Protein AF-A0A350EVE4-F1 (afdb_monomer_lite)

pLDDT: mean 87.09, std 14.8, range [27.0, 98.56]

Radius of gyration: 26.45 Å; chains: 1; bounding box: 69×62×70 Å

Foldseek 3Di:
DFKKKKKAKADDDADDPPAQGAPEAFFKWKWDCDPPVRDTATDTDDRMDIDDGHDVPGDDDIDMFTPVVPDDDDDPRHKHKIWIWMAIPVGDIDTDIDIDDDDPPPPDDQDPDDPDQQFPLQAFKKKWKFKFQWKAQCPDPPCRADIDGDPDIDMWMWIWGQARNQWIWTAQKKKWWWQQFDWDQDPVHNVDIDGPGHTDIAIALDPVLQCVRRPPHDTPIDMDGIPPADDSDIWTWDDDGPQAAKIKTKGKQAFQHPPFPQDDCPDCQRPQAPPVNPDGHDAPRRFHMKMKIKMFGWDQADPVRRRDSCYSRQKTKAKIKIWIPRPDPDIMIIIGMIMIGRPTNHNDYSNVDPPPPPPPPDD

Structure (mmCIF, N/CA/C/O backbone):
data_AF-A0A350EVE4-F1
#
_entry.id   AF-A0A350EVE4-F1
#
loop_
_atom_site.group_PDB
_atom_site.id
_atom_site.type_symbol
_atom_site.label_atom_id
_atom_site.label_alt_id
_atom_site.label_comp_id
_atom_site.label_asym_id
_atom_site.label_entity_id
_atom_site.label_seq_id
_atom_site.pdbx_PDB_ins_code
_atom_site.Cartn_x
_atom_site.Cartn_y
_atom_site.Cartn_z
_atom_site.occupancy
_atom_site.B_iso_or_equiv
_atom_site.auth_seq_id
_atom_site.auth_comp_id
_atom_site.auth_asym_id
_atom_site.auth_atom_id
_atom_site.pdbx_PDB_model_num
ATOM 1 N N . GLY A 1 1 ? 9.230 -27.986 -37.497 1.00 76.31 1 GLY A N 1
ATOM 2 C CA . GLY A 1 1 ? 9.489 -28.970 -36.428 1.00 76.31 1 GLY A CA 1
ATOM 3 C C . GLY A 1 1 ? 9.623 -28.240 -35.112 1.00 76.31 1 GLY A C 1
ATOM 4 O O . GLY A 1 1 ? 9.800 -27.026 -35.152 1.00 76.31 1 GLY A O 1
ATOM 5 N N . ALA A 1 2 ? 9.502 -28.947 -33.987 1.00 88.19 2 ALA A N 1
ATOM 6 C CA . ALA A 1 2 ? 9.778 -28.354 -32.681 1.00 88.19 2 ALA A CA 1
ATOM 7 C C . ALA A 1 2 ? 11.250 -27.912 -32.591 1.00 88.19 2 ALA A C 1
ATOM 9 O O . ALA A 1 2 ? 12.099 -28.515 -33.250 1.00 88.19 2 ALA A O 1
ATOM 10 N N . ARG A 1 3 ? 11.527 -26.852 -31.829 1.00 89.44 3 ARG A N 1
ATOM 11 C CA . ARG A 1 3 ? 12.850 -26.224 -31.708 1.00 89.44 3 ARG A CA 1
ATOM 12 C C . ARG A 1 3 ? 13.318 -26.226 -30.269 1.00 89.44 3 ARG A C 1
ATOM 14 O O . ARG A 1 3 ? 12.585 -25.764 -29.399 1.00 89.44 3 ARG A O 1
ATOM 21 N N . SER A 1 4 ? 14.534 -26.692 -30.021 1.00 92.81 4 SER A N 1
ATOM 22 C CA . SER A 1 4 ? 15.167 -26.478 -28.718 1.00 92.81 4 SER A CA 1
ATOM 23 C C . SER A 1 4 ? 15.660 -25.039 -28.630 1.00 92.81 4 SER A C 1
ATOM 25 O O . SER A 1 4 ? 16.394 -24.592 -29.508 1.00 92.81 4 SER A O 1
ATOM 27 N N . LEU A 1 5 ? 15.255 -24.321 -27.583 1.00 93.50 5 LEU A N 1
ATOM 28 C CA . LEU A 1 5 ? 15.687 -22.950 -27.323 1.00 93.50 5 LEU A CA 1
ATOM 29 C C . LEU A 1 5 ? 16.612 -22.913 -26.111 1.00 93.50 5 LEU A C 1
ATOM 31 O O . LEU A 1 5 ? 16.418 -23.655 -25.144 1.00 93.50 5 LEU A O 1
ATOM 35 N N . SER A 1 6 ? 17.577 -22.004 -26.134 1.00 94.94 6 SER A N 1
ATOM 36 C CA . SER A 1 6 ? 18.383 -21.671 -24.966 1.00 94.94 6 SER A CA 1
ATOM 37 C C . SER A 1 6 ? 18.528 -20.166 -24.803 1.00 94.94 6 SER A C 1
ATOM 39 O O . SER A 1 6 ? 18.425 -19.401 -25.762 1.00 94.94 6 SER A O 1
ATOM 41 N N . LEU A 1 7 ? 18.734 -19.748 -23.561 1.00 96.25 7 LEU A N 1
ATOM 42 C CA . LEU A 1 7 ? 18.883 -18.365 -23.150 1.00 96.25 7 LEU A CA 1
ATOM 43 C C . LEU A 1 7 ? 20.105 -18.235 -22.246 1.00 96.25 7 LEU A C 1
ATOM 45 O O . LEU A 1 7 ? 20.284 -19.017 -21.313 1.00 96.25 7 LEU A O 1
ATOM 49 N N . ARG A 1 8 ? 20.946 -17.236 -22.497 1.00 96.25 8 ARG A N 1
ATOM 50 C CA . ARG A 1 8 ? 22.091 -16.914 -21.637 1.00 96.25 8 ARG A CA 1
ATOM 51 C C . ARG A 1 8 ? 22.342 -15.420 -21.583 1.00 96.25 8 ARG A C 1
ATOM 53 O O . ARG A 1 8 ? 22.012 -14.691 -22.514 1.00 96.25 8 ARG A O 1
ATOM 60 N N . LEU A 1 9 ? 22.964 -14.975 -20.500 1.00 96.69 9 LEU A N 1
ATOM 61 C CA . LEU A 1 9 ? 23.388 -13.593 -20.343 1.00 96.69 9 LEU A CA 1
ATOM 62 C C . LEU A 1 9 ? 24.865 -13.452 -20.726 1.00 96.69 9 LEU A C 1
ATOM 64 O O . LEU A 1 9 ? 25.722 -14.162 -20.204 1.00 96.69 9 LEU A O 1
ATOM 68 N N . LEU A 1 10 ? 25.153 -12.530 -21.639 1.00 96.06 10 LEU A N 1
ATOM 69 C CA . LEU A 1 10 ? 26.497 -12.212 -22.108 1.00 96.06 10 LEU A CA 1
ATOM 70 C C . LEU A 1 10 ? 26.931 -10.819 -21.629 1.00 96.06 10 LEU A C 1
ATOM 72 O O . LEU A 1 10 ? 26.083 -9.928 -21.514 1.00 96.06 10 LEU A O 1
ATOM 76 N N . PRO A 1 11 ? 28.239 -10.591 -21.408 1.00 93.56 11 PRO A N 1
ATOM 77 C CA . PRO A 1 11 ? 28.774 -9.253 -21.174 1.00 93.56 11 PRO A CA 1
ATOM 78 C C . PRO A 1 11 ? 28.428 -8.288 -22.310 1.00 93.56 11 PRO A C 1
ATOM 80 O O . PRO A 1 11 ? 28.492 -8.654 -23.487 1.00 93.56 11 PRO A O 1
ATOM 83 N N . SER A 1 12 ? 28.092 -7.045 -21.964 1.00 90.38 12 SER A N 1
ATOM 84 C CA . SER A 1 12 ? 28.056 -5.960 -22.944 1.00 90.38 12 SER A CA 1
ATOM 85 C C . SER A 1 12 ? 29.479 -5.541 -23.330 1.00 90.38 12 SER A C 1
ATOM 87 O O . SER A 1 12 ? 30.450 -5.824 -22.625 1.00 90.38 12 SER A O 1
ATOM 89 N N . ALA A 1 13 ? 29.609 -4.824 -24.446 1.00 89.56 13 ALA A N 1
ATOM 90 C CA . ALA A 1 13 ? 30.833 -4.086 -24.739 1.00 89.56 13 ALA A CA 1
ATOM 91 C C . ALA A 1 13 ? 30.995 -2.895 -23.774 1.00 89.56 13 ALA A C 1
ATOM 93 O O . ALA A 1 13 ? 30.047 -2.505 -23.084 1.00 89.56 13 ALA A O 1
ATOM 94 N N . ASN A 1 14 ? 32.186 -2.291 -23.763 1.00 88.94 14 ASN A N 1
ATOM 95 C CA . ASN A 1 14 ? 32.394 -1.038 -23.044 1.00 88.94 14 ASN A CA 1
ATOM 96 C C . ASN A 1 14 ? 31.528 0.074 -23.663 1.00 88.94 14 ASN A C 1
ATOM 98 O O . ASN A 1 14 ? 31.542 0.236 -24.889 1.00 88.94 14 ASN A O 1
ATOM 102 N N . PRO A 1 15 ? 30.793 0.843 -22.843 1.00 87.31 15 PRO A N 1
ATOM 103 C CA . PRO A 1 15 ? 29.947 1.920 -23.328 1.00 87.31 15 PRO A CA 1
ATOM 104 C C . PRO A 1 15 ? 30.789 3.019 -24.008 1.00 87.31 15 PRO A C 1
ATOM 106 O O . PRO A 1 15 ? 31.880 3.339 -23.525 1.00 87.31 15 PRO A O 1
ATOM 109 N N . PRO A 1 16 ? 30.314 3.609 -25.124 1.00 89.81 16 PRO A N 1
ATOM 110 C CA . PRO A 1 16 ? 30.952 4.765 -25.753 1.00 89.81 16 PRO A CA 1
ATOM 111 C C . PRO A 1 16 ? 31.067 5.971 -24.810 1.00 89.81 16 PRO A C 1
ATOM 113 O O . PRO A 1 16 ? 30.338 6.084 -23.824 1.00 89.81 16 PRO A O 1
ATOM 116 N N . ALA A 1 17 ? 31.938 6.924 -25.148 1.00 88.81 17 ALA A N 1
ATOM 117 C CA . ALA A 1 17 ? 32.050 8.174 -24.398 1.00 88.81 17 ALA A CA 1
ATOM 118 C C . ALA A 1 17 ? 30.693 8.902 -24.308 1.00 88.81 17 ALA A C 1
ATOM 120 O O . ALA A 1 17 ? 29.988 9.042 -25.306 1.00 88.81 17 ALA A O 1
ATOM 121 N N . GLY A 1 18 ? 30.339 9.361 -23.104 1.00 84.69 18 GLY A N 1
ATOM 122 C CA . GLY A 1 18 ? 29.065 10.033 -22.822 1.00 84.69 18 GLY A CA 1
ATOM 123 C C . GLY A 1 18 ? 27.912 9.103 -22.426 1.00 84.69 18 GLY A C 1
ATOM 124 O O . GLY A 1 18 ? 26.843 9.603 -22.090 1.00 84.69 18 GLY A O 1
ATOM 125 N N . GLN A 1 19 ? 28.114 7.781 -22.429 1.00 85.94 19 GLN A N 1
ATOM 126 C CA . GLN A 1 19 ? 27.145 6.809 -21.913 1.00 85.94 19 GLN A CA 1
ATOM 127 C C . GLN A 1 19 ? 27.444 6.427 -20.449 1.00 85.94 19 GLN A C 1
ATOM 129 O O . GLN A 1 19 ? 28.593 6.557 -20.009 1.00 85.94 19 GLN A O 1
ATOM 134 N N . PRO A 1 20 ? 26.440 5.933 -19.694 1.00 83.81 20 PRO A N 1
ATOM 135 C CA . PRO A 1 20 ? 26.626 5.390 -18.348 1.00 83.81 20 PRO A CA 1
ATOM 136 C C . PRO A 1 20 ? 27.782 4.378 -18.278 1.00 83.81 20 PRO A C 1
ATOM 138 O O . PRO A 1 20 ? 27.792 3.429 -19.071 1.00 83.81 20 PRO A O 1
ATOM 141 N N . PRO A 1 21 ? 28.748 4.527 -17.348 1.00 86.56 21 PRO A N 1
ATOM 142 C CA . PRO A 1 21 ? 29.818 3.551 -17.163 1.00 86.56 21 PRO A CA 1
ATOM 143 C C . PRO A 1 21 ? 29.287 2.138 -16.889 1.00 86.56 21 PRO A C 1
ATOM 145 O O . PRO A 1 21 ? 28.289 1.961 -16.186 1.00 86.56 21 PRO A O 1
ATOM 148 N N . LEU A 1 22 ? 29.985 1.125 -17.414 1.00 87.81 22 LEU A N 1
ATOM 149 C CA . LEU A 1 22 ? 29.655 -0.281 -17.184 1.00 87.81 22 LEU A CA 1
ATOM 150 C C . LEU A 1 22 ? 30.007 -0.673 -15.748 1.00 87.81 22 LEU A C 1
ATOM 152 O O . LEU A 1 22 ? 31.173 -0.683 -15.360 1.00 87.81 22 LEU A O 1
ATOM 156 N N . ALA A 1 23 ? 28.988 -1.038 -14.982 1.00 86.38 23 ALA A N 1
ATOM 157 C CA . ALA A 1 23 ? 29.110 -1.443 -13.589 1.00 86.38 23 ALA A CA 1
ATOM 158 C C . ALA A 1 23 ? 29.345 -2.950 -13.391 1.00 86.38 23 ALA A C 1
ATOM 160 O O . ALA A 1 23 ? 29.546 -3.415 -12.271 1.00 86.38 23 ALA A O 1
ATOM 161 N N . GLY A 1 24 ? 29.301 -3.712 -14.483 1.00 87.56 24 GLY A N 1
ATOM 162 C CA . GLY A 1 24 ? 29.370 -5.166 -14.492 1.00 87.56 24 GLY A CA 1
ATOM 163 C C . GLY A 1 24 ? 28.142 -5.794 -15.143 1.00 87.56 24 GLY A C 1
ATOM 164 O O . GLY A 1 24 ? 27.236 -5.106 -15.622 1.00 87.56 24 GLY A O 1
ATOM 165 N N . LEU A 1 25 ? 28.133 -7.126 -15.160 1.00 89.44 25 LEU A N 1
ATOM 166 C CA . LEU A 1 25 ? 27.029 -7.910 -15.696 1.00 89.44 25 LEU A CA 1
ATOM 167 C C . LEU A 1 25 ? 25.833 -7.870 -14.741 1.00 89.44 25 LEU A C 1
ATOM 169 O O . LEU A 1 25 ? 26.008 -7.974 -13.530 1.00 89.44 25 LEU A O 1
ATOM 173 N N . ILE A 1 26 ? 24.622 -7.741 -15.282 1.00 90.38 26 ILE A N 1
ATOM 174 C CA . ILE A 1 26 ? 23.397 -7.710 -14.472 1.00 90.38 26 ILE A CA 1
ATOM 175 C C . ILE A 1 26 ? 23.213 -9.070 -13.789 1.00 90.38 26 ILE A C 1
ATOM 177 O O . ILE A 1 26 ? 23.119 -10.081 -14.487 1.00 90.38 26 ILE A O 1
ATOM 181 N N . PRO A 1 27 ? 23.113 -9.138 -12.453 1.00 89.88 27 PRO A N 1
ATOM 182 C CA . PRO A 1 27 ? 22.827 -10.397 -11.790 1.00 89.88 27 PRO A CA 1
ATOM 183 C C . PRO A 1 27 ? 21.343 -10.724 -11.998 1.00 89.88 27 PRO A C 1
ATOM 185 O O . PRO A 1 27 ? 20.467 -10.107 -11.394 1.00 89.88 27 PRO A O 1
ATOM 188 N N . LEU A 1 28 ? 21.049 -11.659 -12.903 1.00 92.44 28 LEU A N 1
ATOM 189 C CA . LEU A 1 28 ? 19.681 -12.073 -13.219 1.00 92.44 28 LEU A CA 1
ATOM 190 C C . LEU A 1 28 ? 19.284 -13.357 -12.485 1.00 92.44 28 LEU A C 1
ATOM 192 O O . LEU A 1 28 ? 20.103 -14.237 -12.222 1.00 92.44 28 LEU A O 1
ATOM 196 N N . GLU A 1 29 ? 17.995 -13.467 -12.202 1.00 92.94 29 GLU A N 1
ATOM 197 C CA . GLU A 1 29 ? 17.290 -14.684 -11.808 1.00 92.94 29 GLU A CA 1
ATOM 198 C C . GLU A 1 29 ? 16.136 -14.958 -12.766 1.00 92.94 29 GLU A C 1
ATOM 200 O O . GLU A 1 29 ? 15.687 -14.068 -13.493 1.00 92.94 29 GLU A O 1
ATOM 205 N N . TYR A 1 30 ? 15.655 -16.197 -12.767 1.00 93.50 30 TYR A N 1
ATOM 206 C CA . TYR A 1 30 ? 14.494 -16.612 -13.541 1.00 93.50 30 TYR A CA 1
ATOM 207 C C . TYR A 1 30 ? 13.480 -17.338 -12.659 1.00 93.50 30 TYR A C 1
ATOM 209 O O . TYR A 1 30 ? 13.842 -18.006 -11.689 1.00 93.50 30 TYR A O 1
ATOM 217 N N . TRP A 1 31 ? 12.204 -17.209 -13.014 1.00 92.44 31 TRP A N 1
ATOM 218 C CA . TRP A 1 31 ? 11.131 -17.953 -12.362 1.00 92.44 31 TRP A CA 1
ATOM 219 C C . TRP A 1 31 ? 11.116 -19.393 -12.869 1.00 92.44 31 TRP A C 1
ATOM 221 O O . TRP A 1 31 ? 10.854 -19.635 -14.053 1.00 92.44 31 TRP A O 1
ATOM 231 N N . ARG A 1 32 ? 11.343 -20.351 -11.972 1.00 90.25 32 ARG A N 1
ATOM 232 C CA . ARG A 1 32 ? 11.164 -21.776 -12.240 1.00 90.25 32 ARG A CA 1
ATOM 233 C C . ARG A 1 32 ? 9.791 -22.209 -11.736 1.00 90.25 32 ARG A C 1
ATOM 235 O O . ARG A 1 32 ? 9.526 -22.139 -10.543 1.00 90.25 32 ARG A O 1
ATOM 242 N N . ALA A 1 33 ? 8.952 -22.697 -12.646 1.00 88.19 33 ALA A N 1
ATOM 243 C CA . ALA A 1 33 ? 7.668 -23.313 -12.324 1.00 88.19 33 ALA A CA 1
ATOM 244 C C . ALA A 1 33 ? 7.720 -24.817 -12.620 1.00 88.19 33 ALA A C 1
ATOM 246 O O . ALA A 1 33 ? 7.493 -25.240 -13.754 1.00 88.19 33 ALA A O 1
ATOM 247 N N . ASP A 1 34 ? 8.037 -25.621 -11.609 1.00 85.31 34 ASP A N 1
ATOM 248 C CA . ASP A 1 34 ? 7.979 -27.078 -11.691 1.00 85.31 34 ASP A CA 1
ATOM 249 C C . ASP A 1 34 ? 6.649 -27.568 -11.117 1.00 85.31 34 ASP A C 1
ATOM 251 O O . ASP A 1 34 ? 6.477 -27.759 -9.913 1.00 85.31 34 ASP A O 1
ATOM 255 N N . HIS A 1 35 ? 5.688 -27.778 -12.012 1.00 85.56 35 HIS A N 1
ATOM 256 C CA . HIS A 1 35 ? 4.364 -28.273 -11.650 1.00 85.56 35 HIS A CA 1
ATOM 257 C C . HIS A 1 35 ? 4.370 -29.743 -11.207 1.00 85.56 35 HIS A C 1
ATOM 259 O O . HIS A 1 35 ? 3.460 -30.147 -10.488 1.00 85.56 35 HIS A O 1
ATOM 265 N N . ALA A 1 36 ? 5.363 -30.539 -11.619 1.00 88.38 36 ALA A N 1
ATOM 266 C CA . ALA A 1 36 ? 5.445 -31.952 -11.255 1.00 88.38 36 ALA A CA 1
ATOM 267 C C . ALA A 1 36 ? 5.951 -32.122 -9.818 1.00 88.38 36 ALA A C 1
ATOM 269 O O . ALA A 1 36 ? 5.424 -32.945 -9.072 1.00 88.38 36 ALA A O 1
ATOM 270 N N . ALA A 1 37 ? 6.936 -31.313 -9.422 1.00 88.75 37 ALA A N 1
ATOM 271 C CA . ALA A 1 37 ? 7.471 -31.288 -8.063 1.00 88.75 37 ALA A CA 1
ATOM 272 C C . ALA A 1 37 ? 6.773 -30.271 -7.140 1.00 88.75 37 ALA A C 1
ATOM 274 O O . ALA A 1 37 ? 7.124 -30.189 -5.964 1.00 88.75 37 ALA A O 1
ATOM 275 N N . ALA A 1 38 ? 5.820 -29.489 -7.662 1.00 85.50 38 ALA A N 1
ATOM 276 C CA . ALA A 1 38 ? 5.210 -28.340 -6.988 1.00 85.50 38 ALA A CA 1
ATOM 277 C C . ALA A 1 38 ? 6.254 -27.350 -6.421 1.00 85.50 38 ALA A C 1
ATOM 279 O O . ALA A 1 38 ? 6.080 -26.808 -5.330 1.00 85.50 38 ALA A O 1
ATOM 280 N N . GLN A 1 39 ? 7.346 -27.128 -7.162 1.00 84.94 39 GLN A N 1
ATOM 281 C CA . GLN A 1 39 ? 8.420 -26.199 -6.797 1.00 84.94 39 GLN A CA 1
ATOM 282 C C . GLN A 1 39 ? 8.323 -24.922 -7.633 1.00 84.94 39 GLN A C 1
ATOM 284 O O . GLN A 1 39 ? 8.311 -24.971 -8.866 1.00 84.94 39 GLN A O 1
ATOM 289 N N . PHE A 1 40 ? 8.261 -23.776 -6.958 1.00 86.69 40 PHE A N 1
ATOM 290 C CA . PHE A 1 40 ? 7.964 -22.480 -7.561 1.00 86.69 40 PHE A CA 1
ATOM 291 C C . PHE A 1 40 ? 8.876 -21.415 -6.965 1.00 86.69 40 PHE A C 1
ATOM 293 O O . PHE A 1 40 ? 8.536 -20.795 -5.961 1.00 86.69 40 PHE A O 1
ATOM 300 N N . ASP A 1 41 ? 10.031 -21.211 -7.594 1.00 88.31 41 ASP A N 1
ATOM 301 C CA . ASP A 1 41 ? 11.110 -20.430 -6.993 1.00 88.31 41 ASP A CA 1
ATOM 302 C C . ASP A 1 41 ? 11.777 -19.508 -8.013 1.00 88.31 41 ASP A C 1
ATOM 304 O O . ASP A 1 41 ? 11.859 -19.810 -9.210 1.00 88.31 41 ASP A O 1
ATOM 308 N N . TRP A 1 42 ? 12.328 -18.402 -7.518 1.00 89.69 42 TRP A N 1
ATOM 309 C CA . TRP A 1 42 ? 13.309 -17.611 -8.249 1.00 89.69 42 TRP A CA 1
ATOM 310 C C . TRP A 1 42 ? 14.698 -18.211 -8.052 1.00 89.69 42 TRP A C 1
ATOM 312 O O . TRP A 1 42 ? 15.152 -18.401 -6.925 1.00 89.69 42 TRP A O 1
ATOM 322 N N . LEU A 1 43 ? 15.372 -18.532 -9.157 1.00 90.44 43 LEU A N 1
ATOM 323 C CA . LEU A 1 43 ? 16.713 -19.110 -9.138 1.00 90.44 43 LEU A CA 1
ATOM 324 C C . LEU A 1 43 ? 17.703 -18.232 -9.900 1.00 90.44 43 LEU A C 1
ATOM 326 O O . LEU A 1 43 ? 17.323 -17.642 -10.915 1.00 90.44 43 LEU A O 1
ATOM 330 N N . PRO A 1 44 ? 18.987 -18.203 -9.492 1.00 92.69 44 PRO A N 1
ATOM 331 C CA . PRO A 1 44 ? 20.034 -17.557 -10.270 1.00 92.69 44 PRO A CA 1
ATOM 332 C C . PRO A 1 44 ? 20.004 -18.017 -11.725 1.00 92.69 44 PRO A C 1
ATOM 334 O O . PRO A 1 44 ? 19.905 -19.216 -11.996 1.00 92.69 44 PRO A O 1
ATOM 337 N N . LEU A 1 45 ? 20.088 -17.068 -12.661 1.00 94.50 45 LEU A N 1
ATOM 338 C CA . LEU A 1 45 ? 20.142 -17.398 -14.076 1.00 94.50 45 LEU A CA 1
ATOM 339 C C . LEU A 1 45 ? 21.429 -18.201 -14.339 1.00 94.50 45 LEU A C 1
ATOM 341 O O . LEU A 1 45 ? 22.523 -17.685 -14.092 1.00 94.50 45 LEU A O 1
ATOM 345 N N . PRO A 1 46 ? 21.335 -19.457 -14.812 1.00 94.75 46 PRO A N 1
ATOM 346 C CA . PRO A 1 46 ? 22.517 -20.257 -15.096 1.00 94.75 46 PRO A CA 1
ATOM 347 C C . PRO A 1 46 ? 23.265 -19.706 -16.317 1.00 94.75 46 PRO A C 1
ATOM 349 O O . PRO A 1 46 ? 22.730 -18.927 -17.105 1.00 94.75 46 PRO A O 1
ATOM 352 N N . ALA A 1 47 ? 24.497 -20.177 -16.532 1.00 93.69 47 ALA A N 1
ATOM 353 C CA . ALA A 1 47 ? 25.294 -19.810 -17.708 1.00 93.69 47 ALA A CA 1
ATOM 354 C C . ALA A 1 47 ? 24.600 -20.140 -19.048 1.00 93.69 47 ALA A C 1
ATOM 356 O O . ALA A 1 47 ? 24.903 -19.530 -20.071 1.00 93.69 47 ALA A O 1
ATOM 357 N N . SER A 1 48 ? 23.685 -21.112 -19.042 1.00 94.50 48 SER A N 1
ATOM 358 C CA . SER A 1 48 ? 22.764 -21.407 -20.136 1.00 94.50 48 SER A CA 1
ATOM 359 C C . SER A 1 48 ? 21.486 -22.012 -19.561 1.00 94.50 48 SER A C 1
ATOM 361 O O . SER A 1 48 ? 21.537 -23.025 -18.861 1.00 94.50 48 SER A O 1
ATOM 363 N N . LEU A 1 49 ? 20.347 -21.389 -19.840 1.00 95.50 49 LEU A N 1
ATOM 364 C CA . LEU A 1 49 ? 19.015 -21.881 -19.515 1.00 95.50 49 LEU A CA 1
ATOM 365 C C . LEU A 1 49 ? 18.427 -22.527 -20.770 1.00 95.50 49 LEU A C 1
ATOM 367 O O . LEU A 1 49 ? 18.265 -21.853 -21.780 1.00 95.50 49 LEU A O 1
ATOM 371 N N . SER A 1 50 ? 18.132 -23.825 -20.725 1.00 94.06 50 SER A N 1
ATOM 372 C CA . SER A 1 50 ? 17.566 -24.565 -21.863 1.00 94.06 50 SER A CA 1
ATOM 373 C C . SER A 1 50 ? 16.093 -24.879 -21.633 1.00 94.06 50 SER A C 1
ATOM 375 O O . SER A 1 50 ? 15.692 -25.169 -20.507 1.00 94.06 50 SER A O 1
ATOM 377 N N . PHE A 1 51 ? 15.304 -24.850 -22.704 1.00 90.69 51 PHE A N 1
ATOM 378 C CA . PHE A 1 51 ? 13.870 -25.127 -22.673 1.00 90.69 51 PHE A CA 1
ATOM 379 C C . PHE A 1 51 ? 13.541 -26.436 -23.402 1.00 90.69 51 PHE A C 1
ATOM 381 O O . PHE A 1 51 ? 14.272 -26.828 -24.318 1.00 90.69 51 PHE A O 1
ATOM 388 N N . PRO A 1 52 ? 12.433 -27.109 -23.041 1.00 89.25 52 PRO A N 1
ATOM 389 C CA . PRO A 1 52 ? 11.902 -28.209 -23.837 1.00 89.25 52 PRO A CA 1
ATOM 390 C C . PRO A 1 52 ? 11.636 -27.784 -25.294 1.00 89.25 52 PRO A C 1
ATOM 392 O O . PRO A 1 52 ? 11.369 -26.604 -25.540 1.00 89.25 52 PRO A O 1
ATOM 395 N N . PRO A 1 53 ? 11.660 -28.721 -26.263 1.00 92.44 53 PRO A N 1
ATOM 396 C CA . PRO A 1 53 ? 11.398 -28.400 -27.660 1.00 92.44 53 PRO A CA 1
ATOM 397 C C . PRO A 1 53 ? 10.047 -27.702 -27.858 1.00 92.44 53 PRO A C 1
ATOM 399 O O . PRO A 1 53 ? 8.990 -28.260 -27.561 1.00 92.44 53 PRO A O 1
ATOM 402 N N . LEU A 1 54 ? 10.084 -26.491 -28.405 1.00 92.00 54 LEU A N 1
ATOM 403 C CA . LEU A 1 54 ? 8.918 -25.646 -28.617 1.00 92.00 54 LEU A CA 1
ATOM 404 C C . LEU A 1 54 ? 8.326 -25.899 -30.007 1.00 92.00 54 LEU A C 1
ATOM 406 O O . LEU A 1 54 ? 9.019 -25.770 -31.018 1.00 92.00 54 LEU A O 1
ATOM 410 N N . ALA A 1 55 ? 7.051 -26.281 -30.074 1.00 93.69 55 ALA A N 1
ATOM 411 C CA . ALA A 1 55 ? 6.353 -26.497 -31.341 1.00 93.69 55 ALA A CA 1
ATOM 412 C C . ALA A 1 55 ? 6.159 -25.183 -32.123 1.00 93.69 55 ALA A C 1
ATOM 414 O O . ALA A 1 55 ? 6.170 -24.090 -31.561 1.00 93.69 55 ALA A O 1
ATOM 415 N N . ALA A 1 56 ? 5.946 -25.285 -33.437 1.00 89.75 56 ALA A N 1
ATOM 416 C CA . ALA A 1 56 ? 5.653 -24.110 -34.256 1.00 89.75 56 ALA A CA 1
ATOM 417 C C . ALA A 1 56 ? 4.350 -23.436 -33.789 1.00 89.75 56 ALA A C 1
ATOM 419 O O . ALA A 1 56 ? 3.330 -24.107 -33.648 1.00 89.75 56 ALA A O 1
ATOM 420 N N . GLY A 1 57 ? 4.398 -22.121 -33.559 1.00 89.44 57 GLY A N 1
ATOM 421 C CA . GLY A 1 57 ? 3.268 -21.339 -33.045 1.00 89.44 57 GLY A CA 1
ATOM 422 C C . GLY A 1 57 ? 3.032 -21.458 -31.535 1.00 89.44 57 GLY A C 1
ATOM 423 O O . GLY A 1 57 ? 2.117 -20.817 -31.032 1.00 89.44 57 GLY A O 1
ATOM 424 N N . ALA A 1 58 ? 3.831 -22.250 -30.813 1.00 90.31 58 ALA A N 1
ATOM 425 C CA . ALA A 1 58 ? 3.792 -22.277 -29.356 1.00 90.31 58 ALA A CA 1
ATOM 426 C C . ALA A 1 58 ? 4.616 -21.124 -28.764 1.00 90.31 58 ALA A C 1
ATOM 428 O O . ALA A 1 58 ? 5.589 -20.663 -29.363 1.00 90.31 58 ALA A O 1
ATOM 429 N N . GLU A 1 59 ? 4.241 -20.694 -27.563 1.00 90.00 59 GLU A N 1
ATOM 430 C CA . GLU A 1 59 ? 4.904 -19.616 -26.833 1.00 90.00 59 GLU A CA 1
ATOM 431 C C . GLU A 1 59 ? 5.588 -20.164 -25.579 1.00 90.00 59 GLU A C 1
ATOM 433 O O . GLU A 1 59 ? 5.021 -20.979 -24.850 1.00 90.00 59 GLU A O 1
ATOM 438 N N . GLN A 1 60 ? 6.806 -19.690 -25.310 1.00 88.12 60 GLN A N 1
ATOM 439 C CA . GLN A 1 60 ? 7.523 -19.946 -24.064 1.00 88.12 60 GLN A CA 1
ATOM 440 C C . GLN A 1 60 ? 7.652 -18.633 -23.295 1.00 88.12 60 GLN A C 1
ATOM 442 O O . GLN A 1 60 ? 8.397 -17.738 -23.693 1.00 88.12 60 GLN A O 1
ATOM 447 N N . LEU A 1 61 ? 6.955 -18.528 -22.163 1.00 89.56 61 LEU A N 1
ATOM 448 C CA . LEU A 1 61 ? 7.120 -17.401 -21.252 1.00 89.56 61 LEU A CA 1
ATOM 449 C C . LEU A 1 61 ? 8.386 -17.601 -20.411 1.00 89.56 61 LEU A C 1
ATOM 451 O O . LEU A 1 61 ? 8.549 -18.634 -19.760 1.00 89.56 61 LEU A O 1
ATOM 455 N N . VAL A 1 62 ? 9.257 -16.594 -20.391 1.00 90.56 62 VAL A N 1
ATOM 456 C CA . VAL A 1 62 ? 10.421 -16.528 -19.500 1.00 90.56 62 VAL A CA 1
ATOM 457 C C . VAL A 1 62 ? 10.270 -15.290 -18.632 1.00 90.56 62 VAL A C 1
ATOM 459 O O . VAL A 1 62 ? 10.214 -14.172 -19.141 1.00 90.56 62 VAL A O 1
ATOM 462 N N . ARG A 1 63 ? 10.185 -15.477 -17.314 1.00 91.88 63 ARG A N 1
ATOM 463 C CA . ARG A 1 63 ? 10.166 -14.363 -16.359 1.00 91.88 63 ARG A CA 1
ATOM 464 C C . ARG A 1 63 ? 11.565 -14.202 -15.793 1.00 91.88 63 ARG A C 1
ATOM 466 O O . ARG A 1 63 ? 12.102 -15.152 -15.228 1.00 91.88 63 ARG A O 1
ATOM 473 N N . LEU A 1 64 ? 12.119 -13.008 -15.950 1.00 92.75 64 LEU A N 1
ATOM 474 C CA . LEU A 1 64 ? 13.436 -12.634 -15.452 1.00 92.75 64 LEU A CA 1
ATOM 475 C C . LEU A 1 64 ? 13.294 -11.557 -14.379 1.00 92.75 64 LEU A C 1
ATOM 477 O O . LEU A 1 64 ? 12.370 -10.743 -14.423 1.00 92.75 64 LEU A O 1
ATOM 481 N N . GLY A 1 65 ? 14.224 -11.555 -13.436 1.00 89.88 65 GLY A N 1
ATOM 482 C CA . GLY A 1 65 ? 14.319 -10.568 -12.374 1.00 89.88 65 GLY A CA 1
ATOM 483 C C . GLY A 1 65 ? 15.764 -10.206 -12.074 1.00 89.88 65 GLY A C 1
ATOM 484 O O . GLY A 1 65 ? 16.676 -10.959 -12.406 1.00 89.88 65 GLY A O 1
ATOM 485 N N . VAL A 1 66 ? 15.979 -9.041 -11.466 1.00 87.94 66 VAL A N 1
ATOM 486 C CA . VAL A 1 66 ? 17.307 -8.638 -10.989 1.00 87.94 66 VAL A CA 1
ATOM 487 C C . VAL A 1 66 ? 17.497 -9.166 -9.572 1.00 87.94 66 VAL A C 1
ATOM 489 O O . VAL A 1 66 ? 16.704 -8.853 -8.685 1.00 87.94 66 VAL A O 1
ATOM 492 N N . ARG A 1 67 ? 18.592 -9.889 -9.340 1.00 84.88 67 ARG A N 1
ATOM 493 C CA . ARG A 1 67 ? 19.019 -10.351 -8.016 1.00 84.88 67 ARG A CA 1
ATOM 494 C C . ARG A 1 67 ? 19.655 -9.199 -7.260 1.00 84.88 67 ARG A C 1
ATOM 496 O O . ARG A 1 67 ? 20.870 -9.032 -7.238 1.00 84.88 67 ARG A O 1
ATOM 503 N N . ARG A 1 68 ? 18.814 -8.377 -6.643 1.00 75.19 68 ARG A N 1
ATOM 504 C CA . ARG A 1 68 ? 19.241 -7.178 -5.906 1.00 75.19 68 ARG A CA 1
ATOM 505 C C . ARG A 1 68 ? 20.267 -7.451 -4.793 1.00 75.19 68 ARG A C 1
ATOM 507 O O . ARG A 1 68 ? 21.161 -6.622 -4.655 1.00 75.19 68 ARG A O 1
ATOM 514 N N . PRO A 1 69 ? 20.224 -8.570 -4.037 1.00 74.38 69 PRO A N 1
ATOM 515 C CA . PRO A 1 69 ? 21.267 -8.873 -3.050 1.00 74.38 69 PRO A CA 1
ATOM 516 C C . PRO A 1 69 ? 22.675 -9.002 -3.646 1.00 74.38 69 PRO A C 1
ATOM 518 O O . PRO A 1 69 ? 23.656 -8.765 -2.949 1.00 74.38 69 PRO A O 1
ATOM 521 N N . ASP A 1 70 ? 22.769 -9.326 -4.938 1.00 75.56 70 ASP A N 1
ATOM 522 C CA . ASP A 1 70 ? 24.033 -9.464 -5.664 1.00 75.56 70 ASP A CA 1
ATOM 523 C C . ASP A 1 70 ? 24.433 -8.159 -6.377 1.00 75.56 70 ASP A C 1
ATOM 525 O O . ASP A 1 70 ? 25.464 -8.103 -7.049 1.00 75.56 70 ASP A O 1
ATOM 529 N N . THR A 1 71 ? 23.621 -7.102 -6.252 1.00 71.12 71 THR A N 1
ATOM 530 C CA . THR A 1 71 ? 23.980 -5.761 -6.719 1.00 71.12 71 THR A CA 1
ATOM 531 C C . THR A 1 71 ? 24.703 -5.002 -5.610 1.00 71.12 71 THR A C 1
ATOM 533 O O . THR A 1 71 ? 24.226 -4.907 -4.481 1.00 71.12 71 THR A O 1
ATOM 536 N N . SER A 1 72 ? 25.875 -4.464 -5.926 1.00 67.31 72 SER A N 1
ATOM 537 C CA . SER A 1 72 ? 26.641 -3.576 -5.058 1.00 67.31 72 SER A CA 1
ATOM 538 C C . SER A 1 72 ? 26.192 -2.124 -5.235 1.00 67.31 72 SER A C 1
ATOM 540 O O . SER A 1 72 ? 25.562 -1.758 -6.231 1.00 67.31 72 SER A O 1
ATOM 542 N N . SER A 1 73 ? 26.538 -1.263 -4.274 1.00 65.75 73 SER A N 1
ATOM 543 C CA . SER A 1 73 ? 26.421 0.180 -4.473 1.00 65.75 73 SER A CA 1
ATOM 544 C C . SER A 1 73 ? 27.302 0.596 -5.651 1.00 65.75 73 SER A C 1
ATOM 546 O O . SER A 1 73 ? 28.520 0.410 -5.643 1.00 65.75 73 SER A O 1
ATOM 548 N N . LEU A 1 74 ? 26.671 1.136 -6.692 1.00 67.31 74 LEU A N 1
ATOM 549 C CA . LEU A 1 74 ? 27.377 1.595 -7.878 1.00 67.31 74 LEU A CA 1
ATOM 550 C C . LEU A 1 74 ? 27.825 3.053 -7.731 1.00 67.31 74 LEU A C 1
ATOM 552 O O . LEU A 1 74 ? 27.144 3.840 -7.067 1.00 67.31 74 LEU A O 1
ATOM 556 N N . PRO A 1 75 ? 28.932 3.450 -8.386 1.00 67.50 75 PRO A N 1
ATOM 557 C CA . PRO A 1 75 ? 29.223 4.858 -8.619 1.00 67.50 75 PRO A CA 1
ATOM 558 C C . PRO A 1 75 ? 28.032 5.553 -9.289 1.00 67.50 75 PRO A C 1
ATOM 560 O O . PRO A 1 75 ? 27.352 4.962 -10.132 1.00 67.50 75 PRO A O 1
ATOM 563 N N . ALA A 1 76 ? 27.786 6.816 -8.935 1.00 67.25 76 ALA A N 1
ATOM 564 C CA . ALA A 1 76 ? 26.692 7.591 -9.511 1.00 67.25 76 ALA A CA 1
ATOM 565 C C . ALA A 1 76 ? 26.777 7.611 -11.049 1.00 67.25 76 ALA A C 1
ATOM 567 O O . ALA A 1 76 ? 27.820 7.932 -11.618 1.00 67.25 76 ALA A O 1
ATOM 568 N N . GLY A 1 77 ? 25.673 7.258 -11.709 1.00 73.12 77 GLY A N 1
ATOM 569 C CA . GLY A 1 77 ? 25.576 7.212 -13.168 1.00 73.12 77 GLY A CA 1
ATOM 570 C C . GLY A 1 77 ? 26.121 5.940 -13.825 1.00 73.12 77 GLY A C 1
ATOM 571 O O . GLY A 1 77 ? 26.037 5.845 -15.044 1.00 73.12 77 GLY A O 1
ATOM 572 N N . ALA A 1 78 ? 26.656 4.970 -13.073 1.00 82.44 78 ALA A N 1
ATOM 573 C CA . ALA A 1 78 ? 27.022 3.660 -13.612 1.00 82.44 78 ALA A CA 1
ATOM 574 C C . ALA A 1 78 ? 25.807 2.715 -13.678 1.00 82.44 78 ALA A C 1
ATOM 576 O O . ALA A 1 78 ? 24.917 2.770 -12.829 1.00 82.44 78 ALA A O 1
ATOM 577 N N . GLN A 1 79 ? 25.794 1.822 -14.669 1.00 87.06 79 GLN A N 1
ATOM 578 C CA . GLN A 1 79 ? 24.708 0.865 -14.906 1.00 87.06 79 GLN A CA 1
ATOM 579 C C . GLN A 1 79 ? 25.239 -0.555 -15.054 1.00 87.06 79 GLN A C 1
ATOM 581 O O . GLN A 1 79 ? 26.260 -0.779 -15.711 1.00 87.06 79 GLN A O 1
ATOM 586 N N . TYR A 1 80 ? 24.510 -1.530 -14.510 1.00 89.56 80 TYR A N 1
ATOM 587 C CA . TYR A 1 80 ? 24.692 -2.917 -14.922 1.00 89.56 80 TYR A CA 1
ATOM 588 C C . TYR A 1 80 ? 24.183 -3.064 -16.351 1.00 89.56 80 TYR A C 1
ATOM 590 O O . TYR A 1 80 ? 23.092 -2.587 -16.666 1.00 89.56 80 TYR A O 1
ATOM 598 N N . GLN A 1 81 ? 24.956 -3.712 -17.217 1.00 91.44 81 GLN A N 1
ATOM 599 C CA . GLN A 1 81 ? 24.605 -3.868 -18.629 1.00 91.44 81 GLN A CA 1
ATOM 600 C C . GLN A 1 81 ? 24.942 -5.286 -19.097 1.00 91.44 81 GLN A C 1
ATOM 602 O O . GLN A 1 81 ? 25.849 -5.941 -18.579 1.00 91.44 81 GLN A O 1
ATOM 607 N N . GLY A 1 82 ? 24.192 -5.779 -20.077 1.00 93.62 82 GLY A N 1
ATOM 608 C CA . GLY A 1 82 ? 24.410 -7.096 -20.660 1.00 93.62 82 GLY A CA 1
ATOM 609 C C . GLY A 1 82 ? 23.611 -7.309 -21.938 1.00 93.62 82 GLY A C 1
ATOM 610 O O . GLY A 1 82 ? 22.782 -6.487 -22.329 1.00 93.62 82 GLY A O 1
ATOM 611 N N . LEU A 1 83 ? 23.869 -8.437 -22.591 1.00 95.50 83 LEU A N 1
ATOM 612 C CA . LEU A 1 83 ? 23.117 -8.905 -23.748 1.00 95.50 83 LEU A CA 1
ATOM 613 C C . LEU A 1 83 ? 22.462 -10.234 -23.393 1.00 95.50 83 LEU A C 1
ATOM 615 O O . LEU A 1 83 ? 23.149 -11.224 -23.139 1.00 95.50 83 LEU A O 1
ATOM 619 N N . LEU A 1 84 ? 21.135 -10.261 -23.389 1.00 96.69 84 LEU A N 1
ATOM 620 C CA . LEU A 1 84 ? 20.386 -11.501 -23.305 1.00 96.69 84 LEU A CA 1
ATOM 621 C C . LEU A 1 84 ? 20.405 -12.154 -24.684 1.00 96.69 84 LEU A C 1
ATOM 623 O O . LEU A 1 84 ? 19.859 -11.610 -25.643 1.00 96.69 84 LEU A O 1
ATOM 627 N N . GLU A 1 85 ? 21.066 -13.296 -24.794 1.00 96.88 85 GLU A N 1
ATOM 628 C CA . GLU A 1 85 ? 21.130 -14.062 -26.026 1.00 96.88 85 GLU A CA 1
ATOM 629 C C . GLU A 1 85 ? 20.133 -15.215 -25.978 1.00 96.88 85 GLU A C 1
ATOM 631 O O . GLU A 1 85 ? 20.155 -16.006 -25.035 1.00 96.88 85 GLU A O 1
ATOM 636 N N . VAL A 1 86 ? 19.298 -15.319 -27.011 1.00 95.50 86 VAL A N 1
ATOM 637 C CA . VAL A 1 86 ? 18.403 -16.454 -27.253 1.00 95.50 86 VAL A CA 1
ATOM 638 C C . VAL A 1 86 ? 18.858 -17.159 -28.522 1.00 95.50 86 VAL A C 1
ATOM 640 O O . VAL A 1 86 ? 19.022 -16.509 -29.557 1.00 95.50 86 VAL A O 1
ATOM 643 N N . THR A 1 87 ? 19.052 -18.473 -28.457 1.00 95.31 87 THR A N 1
ATOM 644 C CA . THR A 1 87 ? 19.434 -19.292 -29.615 1.00 95.31 87 THR A CA 1
ATOM 645 C C . THR A 1 87 ? 18.512 -20.482 -29.808 1.00 95.31 87 THR A C 1
ATOM 647 O O . THR A 1 87 ? 17.912 -20.954 -28.843 1.00 95.31 87 THR A O 1
ATOM 650 N N . ASP A 1 88 ? 18.429 -20.977 -31.043 1.00 93.25 88 ASP A N 1
ATOM 651 C CA . ASP A 1 88 ? 17.790 -22.253 -31.368 1.00 93.25 88 ASP A CA 1
ATOM 652 C C . ASP A 1 88 ? 18.797 -23.320 -31.838 1.00 93.25 88 ASP A C 1
ATOM 654 O O . ASP A 1 88 ? 20.0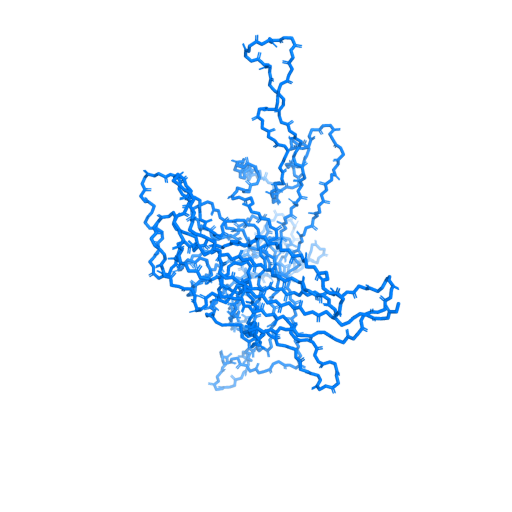00 -23.076 -31.964 1.00 93.25 88 ASP A O 1
ATOM 658 N N . ASP A 1 89 ? 18.288 -24.521 -32.111 1.00 91.31 89 ASP A N 1
ATOM 659 C CA . ASP A 1 89 ? 19.055 -25.671 -32.596 1.00 91.31 89 ASP A CA 1
ATOM 660 C C . ASP A 1 89 ? 19.465 -25.613 -34.081 1.00 91.31 89 ASP A C 1
ATOM 662 O O . ASP A 1 89 ? 20.138 -26.525 -34.562 1.00 91.31 89 ASP A O 1
ATOM 666 N N . LEU A 1 90 ? 19.109 -24.549 -34.806 1.00 90.31 90 LEU A N 1
ATOM 667 C CA . LEU A 1 90 ? 19.484 -24.318 -36.205 1.00 90.31 90 LEU A CA 1
ATOM 668 C C . LEU A 1 90 ? 20.396 -23.104 -36.410 1.00 90.31 90 LEU A C 1
ATOM 670 O O . LEU A 1 90 ? 20.710 -22.758 -37.550 1.00 90.31 90 LEU A O 1
ATOM 674 N N . GLY A 1 91 ? 20.851 -22.477 -35.326 1.00 87.88 91 GLY A N 1
ATOM 675 C CA . GLY A 1 91 ? 21.768 -21.342 -35.378 1.00 87.88 91 GLY A CA 1
ATOM 676 C C . GLY A 1 91 ? 21.080 -19.982 -35.479 1.00 87.88 91 GLY A C 1
ATOM 677 O O . GLY A 1 91 ? 21.763 -18.980 -35.705 1.00 87.88 91 GLY A O 1
ATOM 678 N N . THR A 1 92 ? 19.762 -19.907 -35.279 1.00 91.88 92 THR A N 1
ATOM 679 C CA . THR A 1 92 ? 19.093 -18.624 -35.066 1.00 91.88 92 THR A CA 1
ATOM 680 C C . THR A 1 92 ? 19.592 -18.009 -33.766 1.00 91.88 92 THR A C 1
ATOM 682 O O . THR A 1 92 ? 19.772 -18.701 -32.763 1.00 91.88 92 THR A O 1
ATOM 685 N N . ARG A 1 93 ? 19.819 -16.694 -33.786 1.00 95.00 93 ARG A N 1
ATOM 686 C CA . ARG A 1 93 ? 20.355 -15.940 -32.656 1.00 95.00 93 ARG A CA 1
ATOM 687 C C . ARG A 1 93 ? 19.666 -14.591 -32.545 1.00 95.00 93 ARG A C 1
ATOM 689 O O . ARG A 1 93 ? 19.731 -13.783 -33.471 1.00 95.00 93 ARG A O 1
ATOM 696 N N . TRP A 1 94 ? 19.098 -14.322 -31.379 1.00 94.44 94 TRP A N 1
ATOM 697 C CA . TRP A 1 94 ? 18.588 -13.012 -30.996 1.00 94.44 94 TRP A CA 1
ATOM 698 C C . TRP A 1 94 ? 19.395 -12.468 -29.831 1.00 94.44 94 TRP A C 1
ATOM 700 O O . TRP A 1 94 ? 19.734 -13.205 -28.908 1.00 94.44 94 TRP A O 1
ATOM 710 N N . GLN A 1 95 ? 19.698 -11.173 -29.872 1.00 95.44 95 GLN A N 1
ATOM 711 C CA . GLN A 1 95 ? 20.359 -10.474 -28.779 1.00 95.44 95 GLN A CA 1
ATOM 712 C C . GLN A 1 95 ? 19.507 -9.290 -28.354 1.00 95.44 95 GLN A C 1
ATOM 714 O O . GLN A 1 95 ? 19.185 -8.428 -29.171 1.00 95.44 95 GLN A O 1
ATOM 719 N N . VAL A 1 96 ? 19.154 -9.256 -27.076 1.00 94.12 96 VAL A N 1
ATOM 720 C CA . VAL A 1 96 ? 18.350 -8.195 -26.478 1.00 94.12 96 VAL A CA 1
ATOM 721 C C . VAL A 1 96 ? 19.224 -7.457 -25.464 1.00 94.12 96 VAL A C 1
ATOM 723 O O . VAL A 1 96 ? 19.693 -8.085 -24.511 1.00 94.12 96 VAL A O 1
ATOM 726 N N . PRO A 1 97 ? 19.491 -6.151 -25.650 1.00 91.81 97 PRO A N 1
ATOM 727 C CA . PRO A 1 97 ? 20.200 -5.375 -24.649 1.00 91.81 97 PRO A CA 1
ATOM 728 C C . PRO A 1 97 ? 19.344 -5.252 -23.394 1.00 91.81 97 PRO A C 1
ATOM 730 O O . PRO A 1 97 ? 18.144 -4.985 -23.457 1.00 91.81 97 PRO A O 1
ATOM 733 N N . VAL A 1 98 ? 19.985 -5.447 -22.253 1.00 91.88 98 VAL A N 1
ATOM 734 C CA . VAL A 1 98 ? 19.378 -5.301 -20.935 1.00 91.88 98 VAL A CA 1
ATOM 735 C C . VAL A 1 98 ? 20.268 -4.395 -20.095 1.00 91.88 98 VAL A C 1
ATOM 737 O O . VAL A 1 98 ? 21.496 -4.435 -20.213 1.00 91.88 98 VAL A O 1
ATOM 740 N N . SER A 1 99 ? 19.650 -3.571 -19.254 1.00 88.50 99 SER A N 1
ATOM 741 C CA . SER A 1 99 ? 20.339 -2.713 -18.292 1.00 88.50 99 SER A CA 1
ATOM 742 C C . SER A 1 99 ? 19.573 -2.653 -16.974 1.00 88.50 99 SER A C 1
ATOM 744 O O . SER A 1 99 ? 18.364 -2.891 -16.927 1.00 88.50 99 SER A O 1
ATOM 746 N N . ALA A 1 100 ? 20.291 -2.363 -15.893 1.00 83.75 100 ALA A N 1
ATOM 747 C CA . ALA A 1 100 ? 19.701 -2.076 -14.596 1.00 83.75 100 ALA A CA 1
ATOM 748 C C . ALA A 1 100 ? 20.466 -0.944 -13.906 1.00 83.75 100 ALA A C 1
ATOM 750 O O . ALA A 1 100 ? 21.696 -0.974 -13.802 1.00 83.75 100 ALA A O 1
ATOM 751 N N . ASP A 1 101 ? 19.718 0.031 -13.399 1.00 76.12 101 ASP A N 1
ATOM 752 C CA . ASP A 1 101 ? 20.239 1.061 -12.513 1.00 76.12 101 ASP A CA 1
ATOM 753 C C . ASP A 1 101 ? 20.329 0.520 -11.086 1.00 76.12 101 ASP A C 1
ATOM 755 O O . ASP A 1 101 ? 19.384 -0.092 -10.570 1.00 76.12 101 ASP A O 1
ATOM 759 N N . ALA A 1 102 ? 21.435 0.802 -10.400 1.00 64.31 102 ALA A N 1
ATOM 760 C CA . ALA A 1 102 ? 21.417 0.730 -8.950 1.00 64.31 102 ALA A CA 1
ATOM 761 C C . ALA A 1 102 ? 20.614 1.928 -8.442 1.00 64.31 102 ALA A C 1
ATOM 763 O O . ALA A 1 102 ? 21.107 3.055 -8.391 1.00 64.31 102 ALA A O 1
ATOM 764 N N . SER A 1 103 ? 19.354 1.693 -8.073 1.00 56.00 103 SER A N 1
ATOM 765 C CA . SER A 1 103 ? 18.617 2.668 -7.275 1.00 56.00 103 SER A CA 1
ATOM 766 C C . SER A 1 103 ? 19.435 2.910 -6.016 1.00 56.00 103 SER A C 1
ATOM 768 O O . SER A 1 103 ? 19.712 1.949 -5.296 1.00 56.00 103 SER A O 1
ATOM 770 N N . ALA A 1 104 ? 19.812 4.166 -5.755 1.00 48.34 104 ALA A N 1
ATOM 771 C CA . ALA A 1 104 ? 20.450 4.550 -4.505 1.00 48.34 104 ALA A CA 1
ATOM 772 C C . ALA A 1 104 ? 19.645 3.919 -3.370 1.00 48.34 104 ALA A C 1
ATOM 774 O O . ALA A 1 104 ? 18.455 4.195 -3.189 1.00 48.34 104 ALA A O 1
ATOM 775 N N . THR A 1 105 ? 20.266 2.968 -2.685 1.00 40.44 105 THR A N 1
ATOM 776 C CA . THR A 1 105 ? 19.662 2.295 -1.556 1.00 40.44 105 THR A CA 1
ATOM 777 C C . THR A 1 105 ? 19.370 3.364 -0.517 1.00 40.44 105 THR A C 1
ATOM 779 O O . THR A 1 105 ? 20.287 3.863 0.132 1.00 40.44 105 THR A O 1
ATOM 782 N N . ALA A 1 106 ? 18.095 3.694 -0.322 1.00 39.66 106 ALA A N 1
ATOM 783 C CA . ALA A 1 106 ? 17.620 4.263 0.931 1.00 39.66 106 ALA A CA 1
ATOM 784 C C . ALA A 1 106 ? 17.680 3.157 2.002 1.00 39.66 106 ALA A C 1
ATOM 786 O O . ALA A 1 106 ? 16.663 2.707 2.521 1.00 39.66 106 ALA A O 1
ATOM 787 N N . VAL A 1 107 ? 18.882 2.638 2.264 1.00 34.94 107 VAL A N 1
ATOM 788 C CA . VAL A 1 107 ? 19.160 1.844 3.454 1.00 34.94 107 VAL A CA 1
ATOM 789 C C . VAL A 1 107 ? 19.463 2.809 4.595 1.00 34.94 107 VAL A C 1
ATOM 791 O O . VAL A 1 107 ? 20.422 3.571 4.555 1.00 34.94 107 VAL A O 1
ATOM 794 N N . ALA A 1 108 ? 18.617 2.728 5.620 1.00 36.06 108 ALA A N 1
ATOM 795 C CA . ALA A 1 108 ? 18.927 2.983 7.027 1.00 36.06 108 ALA A CA 1
ATOM 796 C C . ALA A 1 108 ? 19.204 4.416 7.529 1.00 36.06 108 ALA A C 1
ATOM 798 O O . ALA A 1 108 ? 19.384 4.577 8.733 1.00 36.06 108 ALA A O 1
ATOM 799 N N . ALA A 1 109 ? 19.140 5.463 6.709 1.00 34.03 109 ALA A N 1
ATOM 800 C CA . ALA A 1 109 ? 19.065 6.836 7.215 1.00 34.03 109 ALA A CA 1
ATOM 801 C C . ALA A 1 109 ? 17.832 7.517 6.625 1.00 34.03 109 ALA A C 1
ATOM 803 O O . ALA A 1 109 ? 17.628 7.482 5.412 1.00 34.03 109 ALA A O 1
ATOM 804 N N . GLY A 1 110 ? 16.979 8.088 7.483 1.00 35.22 110 GLY A N 1
ATOM 805 C CA . GLY A 1 110 ? 15.817 8.862 7.046 1.00 35.22 110 GLY A CA 1
ATOM 806 C C . GLY A 1 110 ? 16.210 9.916 6.001 1.00 35.22 110 GLY A C 1
ATOM 807 O O . GLY A 1 110 ? 17.377 10.309 5.938 1.00 35.22 110 GLY A O 1
ATOM 808 N N . PRO A 1 111 ? 15.275 10.377 5.159 1.00 36.75 111 PRO A N 1
ATOM 809 C CA . PRO A 1 111 ? 15.605 11.344 4.127 1.00 36.75 111 PRO A CA 1
ATOM 810 C C . PRO A 1 111 ? 16.035 12.670 4.773 1.00 36.75 111 PRO A C 1
ATOM 812 O O . PRO A 1 111 ? 15.203 13.504 5.120 1.00 36.75 111 PRO A O 1
ATOM 815 N N . GLN A 1 112 ? 17.343 12.906 4.906 1.00 39.38 112 GLN A N 1
ATOM 816 C CA . GLN A 1 112 ? 17.857 14.270 4.854 1.00 39.38 112 GLN A CA 1
ATOM 817 C C . GLN A 1 112 ? 17.798 14.696 3.390 1.00 39.38 112 GLN A C 1
ATOM 819 O O . GLN A 1 112 ? 18.690 14.412 2.592 1.00 39.38 112 GLN A O 1
ATOM 824 N N . LEU A 1 113 ? 16.687 15.343 3.040 1.00 43.88 113 LEU A N 1
ATOM 825 C CA . LEU A 1 113 ? 16.515 16.022 1.766 1.00 43.88 113 LEU A CA 1
ATOM 826 C C . LEU A 1 113 ? 17.484 17.210 1.726 1.00 43.88 113 LEU A C 1
ATOM 828 O O . LEU A 1 113 ? 17.193 18.289 2.240 1.00 43.88 113 LEU A O 1
ATOM 832 N N . ASN A 1 114 ? 18.655 17.003 1.126 1.00 36.56 114 ASN A N 1
ATOM 833 C CA . ASN A 1 114 ? 19.478 18.108 0.659 1.00 36.56 114 ASN A CA 1
ATOM 834 C C . ASN A 1 114 ? 18.747 18.805 -0.498 1.00 36.56 114 ASN A C 1
ATOM 836 O O . ASN A 1 114 ? 18.160 18.160 -1.364 1.00 36.56 114 ASN A O 1
ATOM 840 N N . ASN A 1 115 ? 18.767 20.135 -0.462 1.00 41.09 115 ASN A N 1
ATOM 841 C CA . ASN A 1 115 ? 18.035 21.063 -1.319 1.00 41.09 115 ASN A CA 1
ATOM 842 C C . ASN A 1 115 ? 18.331 20.853 -2.824 1.00 41.09 115 ASN A C 1
ATOM 844 O O . ASN A 1 115 ? 19.237 21.469 -3.382 1.00 41.09 115 ASN A O 1
ATOM 848 N N . GLY A 1 116 ? 17.566 19.962 -3.459 1.00 40.12 116 GLY A N 1
ATOM 849 C CA . GLY A 1 116 ? 17.620 19.621 -4.882 1.00 40.12 116 GLY A CA 1
ATOM 850 C C . GLY A 1 116 ? 16.632 18.496 -5.190 1.00 40.12 116 GLY A C 1
ATOM 851 O O . GLY A 1 116 ? 17.030 17.341 -5.225 1.00 40.12 116 GLY A O 1
ATOM 852 N N . SER A 1 117 ? 15.344 18.848 -5.315 1.00 50.78 117 SER A N 1
ATOM 853 C CA . SER A 1 117 ? 14.160 17.999 -5.579 1.00 50.78 117 SER A CA 1
ATOM 854 C C . SER A 1 117 ? 14.449 16.540 -5.993 1.00 50.78 117 SER A C 1
ATOM 856 O O . SER A 1 117 ? 14.442 16.199 -7.174 1.00 50.78 117 SER A O 1
ATOM 858 N N . SER A 1 118 ? 14.683 15.660 -5.015 1.00 67.00 118 SER A N 1
ATOM 859 C CA . SER A 1 118 ? 14.706 14.214 -5.224 1.00 67.00 118 SER A CA 1
ATOM 860 C C . SER A 1 118 ? 13.379 13.631 -4.743 1.00 67.00 118 SER A C 1
ATOM 862 O O . SER A 1 118 ? 13.001 13.751 -3.580 1.00 67.00 118 SER A O 1
ATOM 864 N N . VAL A 1 119 ? 12.625 13.044 -5.672 1.00 80.00 119 VAL A N 1
ATOM 865 C CA . VAL A 1 119 ? 11.394 12.308 -5.363 1.00 80.00 119 VAL A CA 1
ATOM 866 C C . VAL A 1 119 ? 11.789 10.994 -4.693 1.00 80.00 119 VAL A C 1
ATOM 868 O O . VAL A 1 119 ? 12.668 10.289 -5.189 1.00 80.00 119 VAL A O 1
ATOM 871 N N . SER A 1 120 ? 11.146 10.651 -3.576 1.00 86.00 120 SER A N 1
ATOM 872 C CA . SER A 1 120 ? 11.345 9.366 -2.903 1.00 86.00 120 SER A CA 1
ATOM 873 C C . SER A 1 120 ? 11.227 8.206 -3.905 1.00 86.00 120 SER A C 1
ATOM 875 O O . SER A 1 120 ? 10.233 8.137 -4.631 1.00 86.00 120 SER A O 1
ATOM 877 N N . PRO A 1 121 ? 12.158 7.229 -3.918 1.00 84.12 121 PRO A N 1
ATOM 878 C CA . PRO A 1 121 ? 12.080 6.067 -4.815 1.00 84.12 121 PRO A CA 1
ATOM 879 C C . PRO A 1 121 ? 10.868 5.165 -4.519 1.00 84.12 121 PRO A C 1
ATOM 881 O O . PRO A 1 121 ? 10.557 4.240 -5.274 1.00 84.12 121 PRO A O 1
ATOM 884 N N . ARG A 1 122 ? 10.185 5.416 -3.395 1.00 90.69 122 ARG A N 1
ATOM 885 C CA . ARG A 1 122 ? 8.956 4.740 -2.974 1.00 90.69 122 ARG A CA 1
ATOM 886 C C . ARG A 1 122 ? 7.694 5.541 -3.260 1.00 90.69 122 ARG A C 1
ATOM 888 O O . ARG A 1 122 ? 6.620 5.036 -2.947 1.00 90.69 122 ARG A O 1
ATOM 895 N N . ALA A 1 123 ? 7.804 6.749 -3.811 1.00 93.19 123 ALA A N 1
ATOM 896 C CA . ALA A 1 123 ? 6.650 7.589 -4.082 1.00 93.19 123 ALA A CA 1
ATOM 897 C C . ALA A 1 123 ? 5.642 6.872 -4.994 1.00 93.19 123 ALA A C 1
ATOM 899 O O . ALA A 1 123 ? 6.022 6.148 -5.919 1.00 93.19 123 ALA A O 1
ATOM 900 N N . GLY A 1 124 ? 4.354 7.060 -4.712 1.00 95.06 124 GLY A N 1
ATOM 901 C CA . GLY A 1 124 ? 3.278 6.424 -5.460 1.00 95.06 124 GLY A CA 1
ATOM 902 C C . GLY A 1 124 ? 2.219 5.738 -4.603 1.00 95.06 124 GLY A C 1
ATOM 903 O O . GLY A 1 124 ? 2.230 5.798 -3.373 1.00 95.06 124 GLY A O 1
ATOM 904 N N . LEU A 1 125 ? 1.282 5.078 -5.284 1.00 97.50 125 LEU A N 1
ATOM 905 C CA . LEU A 1 125 ? 0.215 4.293 -4.670 1.00 97.50 125 LEU A CA 1
ATOM 906 C C . LEU A 1 125 ? 0.642 2.831 -4.534 1.00 97.50 125 LEU A C 1
ATOM 908 O O . LEU A 1 125 ? 0.985 2.174 -5.519 1.00 97.50 125 LEU A O 1
ATOM 912 N N . TRP A 1 126 ? 0.525 2.321 -3.317 1.00 98.31 126 TRP A N 1
ATOM 913 C CA . TRP A 1 126 ? 0.790 0.950 -2.920 1.00 98.31 126 TRP A CA 1
ATOM 914 C C . TRP A 1 126 ? -0.510 0.263 -2.525 1.00 98.31 126 TRP A C 1
ATOM 916 O O . TRP A 1 126 ? -1.300 0.795 -1.744 1.00 98.31 126 TRP A O 1
ATOM 926 N N . VAL A 1 127 ? -0.738 -0.923 -3.078 1.00 98.25 127 VAL A N 1
ATOM 927 C CA . VAL A 1 127 ? -1.957 -1.703 -2.866 1.00 98.25 127 VAL A CA 1
ATOM 928 C C . VAL A 1 127 ? -1.581 -3.134 -2.547 1.00 98.25 127 VAL A C 1
ATOM 930 O O . VAL A 1 127 ? -0.746 -3.734 -3.216 1.00 98.25 127 VAL A O 1
ATOM 933 N N . GLY A 1 128 ? -2.243 -3.697 -1.551 1.00 97.12 128 GLY A N 1
ATOM 934 C CA . GLY A 1 128 ? -2.137 -5.111 -1.240 1.00 97.12 128 GLY A CA 1
ATOM 935 C C . GLY A 1 128 ? -3.058 -5.463 -0.091 1.00 97.12 128 GLY A C 1
ATOM 936 O O . GLY A 1 128 ? -4.130 -4.865 0.024 1.00 97.12 128 GLY A O 1
ATOM 937 N N . SER A 1 129 ? -2.671 -6.412 0.747 1.00 97.38 129 SER A N 1
ATOM 938 C CA . SER A 1 129 ? -3.554 -6.939 1.786 1.00 97.38 129 SER A CA 1
ATOM 939 C C . SER A 1 129 ? -2.804 -7.190 3.084 1.00 97.38 129 SER A C 1
ATOM 941 O O . SER A 1 129 ? -1.611 -7.486 3.064 1.00 97.38 129 SER A O 1
ATOM 943 N N . ALA A 1 130 ? -3.528 -7.095 4.195 1.00 97.81 130 ALA A N 1
ATOM 944 C CA . ALA A 1 130 ? -3.162 -7.727 5.452 1.00 97.81 130 ALA A CA 1
ATOM 945 C C . ALA A 1 130 ? -3.942 -9.038 5.588 1.00 97.81 130 ALA A C 1
ATOM 947 O O . ALA A 1 130 ? -5.131 -9.087 5.256 1.00 97.81 130 ALA A O 1
ATOM 948 N N . VAL A 1 131 ? -3.274 -10.077 6.076 1.00 97.75 131 VAL A N 1
ATOM 949 C CA . VAL A 1 131 ? -3.856 -11.365 6.452 1.00 97.75 131 VAL A CA 1
ATOM 950 C C . VAL A 1 131 ? -3.657 -11.509 7.951 1.00 97.75 131 VAL A C 1
ATOM 952 O O . VAL A 1 131 ? -2.525 -11.603 8.416 1.00 97.75 131 VAL A O 1
ATOM 955 N N . ILE A 1 132 ? -4.754 -11.456 8.697 1.00 98.00 132 ILE A N 1
ATOM 956 C CA . ILE A 1 132 ? -4.774 -11.578 10.152 1.00 98.00 132 ILE A CA 1
ATOM 957 C C . ILE A 1 132 ? -4.994 -13.038 10.509 1.00 98.00 132 ILE A C 1
ATOM 959 O O . ILE A 1 132 ? -6.026 -13.604 10.151 1.00 98.00 132 ILE A O 1
ATOM 963 N N . ASP A 1 133 ? -4.049 -13.607 11.244 1.00 97.75 133 ASP A N 1
ATOM 964 C CA . ASP A 1 133 ? -4.039 -15.007 11.668 1.00 97.75 133 ASP A CA 1
ATOM 965 C C . ASP A 1 133 ? -3.957 -15.153 13.195 1.00 97.75 133 ASP A C 1
ATOM 967 O O . ASP A 1 133 ? -4.016 -16.266 13.720 1.00 97.75 133 ASP A O 1
ATOM 971 N N . ALA A 1 134 ? -3.855 -14.042 13.935 1.00 98.12 134 ALA A N 1
ATOM 972 C CA . ALA A 1 134 ? -3.767 -14.055 15.385 1.00 98.12 134 ALA A CA 1
ATOM 973 C C . ALA A 1 134 ? -4.572 -12.931 16.051 1.00 98.12 134 ALA A C 1
ATOM 975 O O . ALA A 1 134 ? -4.587 -11.783 15.604 1.00 98.12 134 ALA A O 1
ATOM 976 N N . VAL A 1 135 ? -5.206 -13.257 17.180 1.00 97.69 135 VAL A N 1
ATOM 977 C CA . VAL A 1 135 ? -6.036 -12.340 17.977 1.00 97.69 135 VAL A CA 1
ATOM 978 C C . VAL A 1 135 ? -5.803 -12.559 19.469 1.00 97.69 135 VAL A C 1
ATOM 980 O O . VAL A 1 135 ? -5.532 -13.677 19.914 1.00 97.69 135 VAL A O 1
ATOM 983 N N . SER A 1 136 ? -5.860 -11.495 20.267 1.00 97.25 136 SER A N 1
ATOM 984 C CA . SER A 1 136 ? -5.826 -11.613 21.723 1.00 97.25 136 SER A CA 1
ATOM 985 C C . SER A 1 136 ? -7.161 -12.099 22.277 1.00 97.25 136 SER A C 1
ATOM 987 O O . SER A 1 136 ? -8.211 -11.971 21.653 1.00 97.25 136 SER A O 1
ATOM 989 N N . GLN A 1 137 ? -7.132 -12.648 23.489 1.00 94.94 137 GLN A N 1
ATOM 990 C CA . GLN A 1 137 ? -8.332 -13.062 24.211 1.00 94.94 137 GLN A CA 1
ATOM 991 C C . GLN A 1 137 ? -8.493 -12.176 25.450 1.00 94.94 137 GLN A C 1
ATOM 993 O O . GLN A 1 137 ? -7.975 -12.523 26.512 1.00 94.94 137 GLN A O 1
ATOM 998 N N . PRO A 1 138 ? -9.214 -11.040 25.368 1.00 92.75 138 PRO A N 1
ATOM 999 C CA . PRO A 1 138 ? -9.294 -10.088 26.476 1.00 92.75 138 PRO A CA 1
ATOM 1000 C C . PRO A 1 138 ? -9.854 -10.667 27.782 1.00 92.75 138 PRO A C 1
ATOM 1002 O O . PRO A 1 138 ? -9.597 -10.115 28.852 1.00 92.75 138 PRO A O 1
ATOM 1005 N N . ALA A 1 139 ? -10.612 -11.764 27.710 1.00 90.38 139 ALA A N 1
ATOM 1006 C CA . ALA A 1 139 ? -11.163 -12.479 28.860 1.00 90.38 139 ALA A CA 1
ATOM 1007 C C . ALA A 1 139 ? -10.214 -13.537 29.460 1.00 90.38 139 ALA A C 1
ATOM 1009 O O . ALA A 1 139 ? -10.545 -14.127 30.487 1.00 90.38 139 ALA A O 1
ATOM 1010 N N . HIS A 1 140 ? -9.047 -13.791 28.858 1.00 93.25 140 HIS A N 1
ATOM 1011 C CA . HIS A 1 140 ? -8.115 -14.799 29.358 1.00 93.25 140 HIS A CA 1
ATOM 1012 C C . HIS A 1 140 ? -7.557 -14.402 30.743 1.00 93.25 140 HIS A C 1
ATOM 1014 O O . HIS A 1 140 ? -7.183 -13.240 30.939 1.00 93.25 140 HIS A O 1
ATOM 1020 N N . PRO A 1 141 ? -7.497 -15.330 31.719 1.00 90.12 141 PRO A N 1
ATOM 1021 C CA . PRO A 1 141 ? -7.216 -14.995 33.118 1.00 90.12 141 PRO A CA 1
ATOM 1022 C C . PRO A 1 141 ? -5.762 -14.591 33.408 1.00 90.12 141 PRO A C 1
ATOM 1024 O O . PRO A 1 141 ? -5.532 -13.881 34.382 1.00 90.12 141 PRO A O 1
ATOM 1027 N N . GLY A 1 142 ? -4.789 -15.026 32.597 1.00 91.75 142 GLY A N 1
ATOM 1028 C CA . GLY A 1 142 ? -3.357 -14.798 32.864 1.00 91.75 142 GLY A CA 1
ATOM 1029 C C . GLY A 1 142 ? -2.643 -13.834 31.912 1.00 91.75 142 GLY A C 1
ATOM 1030 O O . GLY A 1 142 ? -1.686 -13.178 32.306 1.00 91.75 142 GLY A O 1
ATOM 1031 N N . ASP A 1 143 ? -3.093 -13.728 30.662 1.00 93.12 143 ASP A N 1
ATOM 1032 C CA . ASP A 1 143 ? -2.378 -13.006 29.597 1.00 93.12 143 ASP A CA 1
ATOM 1033 C C . ASP A 1 143 ? -3.331 -12.397 28.543 1.00 93.12 143 ASP A C 1
ATOM 1035 O O . ASP A 1 143 ? -3.198 -12.641 27.345 1.00 93.12 143 ASP A O 1
ATOM 1039 N N . PRO A 1 144 ? -4.276 -11.528 28.948 1.00 92.50 144 PRO A N 1
ATOM 1040 C CA . PRO A 1 144 ? -5.337 -11.005 28.073 1.00 92.50 144 PRO A CA 1
ATOM 1041 C C . PRO A 1 144 ? -4.848 -10.213 26.843 1.00 92.50 144 PRO A C 1
ATOM 1043 O O . PRO A 1 144 ? -5.629 -9.928 25.936 1.00 92.50 144 PRO A O 1
ATOM 1046 N N . ASN A 1 145 ? -3.564 -9.847 26.809 1.00 93.75 145 ASN A N 1
ATOM 1047 C CA . ASN A 1 145 ? -2.920 -9.121 25.715 1.00 93.75 145 ASN A CA 1
ATOM 1048 C C . ASN A 1 145 ? -2.136 -10.025 24.749 1.00 93.75 145 ASN A C 1
ATOM 1050 O O . ASN A 1 145 ? -1.697 -9.539 23.708 1.00 93.75 145 ASN A O 1
ATOM 1054 N N . LEU A 1 146 ? -1.911 -11.298 25.082 1.00 95.56 146 LEU A N 1
ATOM 1055 C CA . LEU A 1 146 ? -1.159 -12.203 24.219 1.00 95.56 146 LEU A CA 1
ATOM 1056 C C . LEU A 1 146 ? -2.021 -12.591 23.014 1.00 95.56 146 LEU A C 1
ATOM 1058 O O . LEU A 1 146 ? -3.133 -13.093 23.181 1.00 95.56 146 LEU A O 1
ATOM 1062 N N . THR A 1 147 ? -1.512 -12.359 21.805 1.00 97.12 147 THR A N 1
ATOM 1063 C CA . THR A 1 147 ? -2.145 -12.844 20.575 1.00 97.12 147 THR A CA 1
ATOM 1064 C C . THR A 1 147 ? -1.928 -14.344 20.440 1.00 97.12 147 THR A C 1
ATOM 1066 O O . THR A 1 147 ? -0.840 -14.856 20.700 1.00 97.12 147 THR A O 1
ATOM 1069 N N . ARG A 1 148 ? -2.971 -15.055 20.025 1.00 96.31 148 ARG A N 1
ATOM 1070 C CA . ARG A 1 148 ? -2.974 -16.502 19.798 1.00 96.31 148 ARG A CA 1
ATOM 1071 C C . ARG A 1 148 ? -3.493 -16.775 18.386 1.00 96.31 148 ARG A C 1
ATOM 1073 O O . ARG A 1 148 ? -4.235 -15.929 17.885 1.00 96.31 148 ARG A O 1
ATOM 1080 N N . PRO A 1 149 ? -3.157 -17.922 17.769 1.00 97.25 149 PRO A N 1
ATOM 1081 C CA . PRO A 1 149 ? -3.715 -18.296 16.474 1.00 97.25 149 PRO A CA 1
ATOM 1082 C C . PRO A 1 149 ? -5.244 -18.193 16.470 1.00 97.25 149 PRO A C 1
ATOM 1084 O O . PRO A 1 149 ? -5.912 -18.676 17.390 1.00 97.25 149 PRO A O 1
ATOM 1087 N N . ALA A 1 150 ? -5.784 -17.523 15.459 1.00 95.31 150 ALA A N 1
ATOM 1088 C CA . ALA A 1 150 ? -7.210 -17.420 15.215 1.00 95.31 150 ALA A CA 1
ATOM 1089 C C . ALA A 1 150 ? -7.747 -18.731 14.615 1.00 95.31 150 ALA A C 1
ATOM 1091 O O . ALA A 1 150 ? -6.998 -19.559 14.102 1.00 95.31 150 ALA A O 1
ATOM 1092 N N . GLY A 1 151 ? -9.068 -18.927 14.666 1.00 93.19 151 GLY A N 1
ATOM 1093 C CA . GLY A 1 151 ? -9.719 -20.099 14.060 1.00 93.19 151 GLY A CA 1
ATOM 1094 C C . GLY A 1 151 ? -9.718 -20.101 12.524 1.00 93.19 151 GLY A C 1
ATOM 1095 O O . GLY A 1 151 ? -10.143 -21.082 11.921 1.00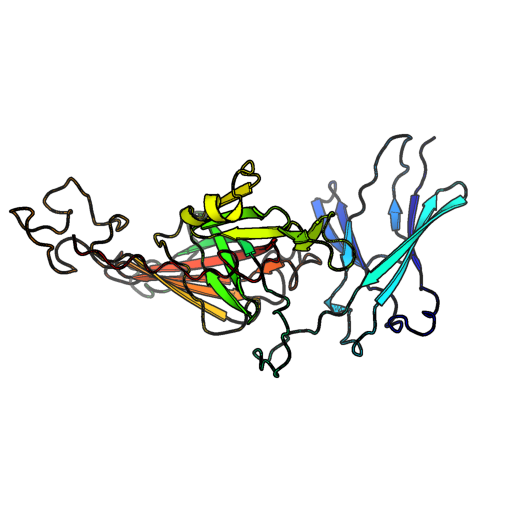 93.19 151 GLY A O 1
ATOM 1096 N N . GLY A 1 152 ? -9.272 -19.010 11.902 1.00 94.88 152 GLY A N 1
ATOM 1097 C CA . GLY A 1 152 ? -9.130 -18.841 10.463 1.00 94.88 152 GLY A CA 1
ATOM 1098 C C . GLY A 1 152 ? -8.619 -17.443 10.129 1.00 94.88 152 GLY A C 1
ATOM 1099 O O . GLY A 1 152 ? -8.587 -16.562 10.994 1.00 94.88 152 GLY A O 1
ATOM 1100 N N . ASP A 1 153 ? -8.253 -17.256 8.867 1.00 96.38 153 ASP A N 1
ATOM 1101 C CA . ASP A 1 153 ? -7.631 -16.024 8.401 1.00 96.38 153 ASP A CA 1
ATOM 1102 C C . ASP A 1 153 ? -8.681 -14.958 8.075 1.00 96.38 153 ASP A C 1
ATOM 1104 O O . ASP A 1 153 ? -9.684 -15.220 7.404 1.00 96.38 153 ASP A O 1
ATOM 1108 N N . PHE A 1 154 ? -8.422 -13.722 8.498 1.00 96.38 154 PHE A N 1
ATOM 1109 C CA . PHE A 1 154 ? -9.193 -12.555 8.082 1.00 96.38 154 PHE A CA 1
ATOM 1110 C C . PHE A 1 154 ? -8.344 -11.658 7.183 1.00 96.38 154 PHE A C 1
ATOM 1112 O O . PHE A 1 154 ? -7.342 -11.090 7.611 1.00 96.38 154 PHE A O 1
ATOM 1119 N N . THR A 1 155 ? -8.747 -11.514 5.920 1.00 97.44 155 THR A N 1
ATOM 1120 C CA . THR A 1 155 ? -8.010 -10.724 4.927 1.00 97.44 155 THR A CA 1
ATOM 1121 C C . THR A 1 155 ? -8.722 -9.420 4.603 1.00 97.44 155 THR A C 1
ATOM 1123 O O . THR A 1 155 ? -9.918 -9.405 4.310 1.00 97.44 155 THR A O 1
ATOM 1126 N N . PHE A 1 156 ? -7.971 -8.320 4.552 1.00 97.38 156 PHE A N 1
ATOM 1127 C CA . PHE A 1 156 ? -8.480 -7.045 4.055 1.00 97.38 156 PHE A CA 1
ATOM 1128 C C . PHE A 1 156 ? -7.434 -6.253 3.279 1.00 97.38 156 PHE A C 1
ATOM 1130 O O . PHE A 1 156 ? -6.229 -6.435 3.430 1.00 97.38 156 PHE A O 1
ATOM 1137 N N . ARG A 1 157 ? -7.916 -5.344 2.427 1.00 97.94 157 ARG A N 1
ATOM 1138 C CA . ARG A 1 157 ? -7.069 -4.530 1.554 1.00 97.94 157 ARG A CA 1
ATOM 1139 C C . ARG A 1 157 ? -6.406 -3.388 2.323 1.00 97.94 157 ARG A C 1
ATOM 1141 O O . ARG A 1 157 ? -7.074 -2.658 3.055 1.00 97.94 157 ARG A O 1
ATOM 1148 N N . LEU A 1 158 ? -5.126 -3.172 2.058 1.00 98.06 158 LEU A N 1
ATOM 1149 C CA . LEU A 1 158 ? -4.373 -1.994 2.463 1.00 98.06 158 LEU A CA 1
ATOM 1150 C C . LEU A 1 158 ? -4.103 -1.112 1.242 1.00 98.06 158 LEU A C 1
ATOM 1152 O O . LEU A 1 158 ? -3.714 -1.605 0.181 1.00 98.06 158 LEU A O 1
ATOM 1156 N N . LEU A 1 159 ? -4.316 0.192 1.405 1.00 98.31 159 LEU A N 1
ATOM 1157 C CA . LEU A 1 159 ? -3.976 1.217 0.423 1.00 98.31 159 LEU A CA 1
ATOM 1158 C C . LEU A 1 159 ? -3.059 2.221 1.109 1.00 98.31 159 LEU A C 1
ATOM 1160 O O . LEU A 1 159 ? -3.480 2.865 2.067 1.00 98.31 159 LEU A O 1
ATOM 1164 N N . VAL A 1 160 ? -1.826 2.357 0.637 1.00 98.25 160 VAL A N 1
ATOM 1165 C CA . VAL A 1 160 ? -0.869 3.321 1.186 1.00 98.25 160 VAL A CA 1
ATOM 1166 C C . VAL A 1 160 ? -0.357 4.197 0.058 1.00 98.25 160 VAL A C 1
ATOM 1168 O O . VAL A 1 160 ? 0.093 3.696 -0.966 1.00 98.25 160 VAL A O 1
ATOM 1171 N N . HIS A 1 161 ? -0.426 5.511 0.218 1.00 97.94 161 HIS A N 1
ATOM 1172 C CA . HIS A 1 161 ? 0.235 6.447 -0.686 1.00 97.94 161 HIS A CA 1
ATOM 1173 C C . HIS A 1 161 ? 1.502 6.984 -0.041 1.00 97.94 161 HIS A C 1
ATOM 1175 O O . HIS A 1 161 ? 1.489 7.322 1.138 1.00 97.94 161 HIS A O 1
ATOM 1181 N N . VAL A 1 162 ? 2.582 7.058 -0.808 1.00 97.06 162 VAL A N 1
ATOM 1182 C CA . VAL A 1 162 ? 3.847 7.660 -0.391 1.00 97.06 162 VAL A CA 1
ATOM 1183 C C . VAL A 1 162 ? 4.071 8.906 -1.233 1.00 97.06 162 VAL A C 1
ATOM 1185 O O . VAL A 1 162 ? 4.072 8.832 -2.464 1.00 97.06 162 VAL A O 1
ATOM 1188 N N . ASP A 1 163 ? 4.253 10.052 -0.581 1.00 94.19 163 ASP A N 1
ATOM 1189 C CA . ASP A 1 163 ? 4.507 11.303 -1.291 1.00 94.19 163 ASP A CA 1
ATOM 1190 C C . ASP A 1 163 ? 5.964 11.452 -1.755 1.00 94.19 163 ASP A C 1
ATOM 1192 O O . ASP A 1 163 ? 6.827 10.615 -1.477 1.00 94.19 163 ASP A O 1
ATOM 1196 N N . ALA A 1 164 ? 6.248 12.537 -2.481 1.00 90.50 164 ALA A N 1
ATOM 1197 C CA . ALA A 1 164 ? 7.595 12.832 -2.963 1.00 90.50 164 ALA A CA 1
ATOM 1198 C C . ALA A 1 164 ? 8.635 12.938 -1.832 1.00 90.50 164 ALA A C 1
ATOM 1200 O O . ALA A 1 164 ? 9.796 12.615 -2.061 1.00 90.50 164 ALA A O 1
ATOM 1201 N N . GLY A 1 165 ? 8.229 13.337 -0.621 1.00 90.12 165 GLY A N 1
ATOM 1202 C CA . GLY A 1 165 ? 9.096 13.402 0.558 1.00 90.12 165 GLY A CA 1
ATOM 1203 C C . GLY A 1 165 ? 9.259 12.065 1.285 1.00 90.12 165 GLY A C 1
ATOM 1204 O O . GLY A 1 165 ? 10.050 11.973 2.219 1.00 90.12 165 GLY A O 1
ATOM 1205 N N . GLY A 1 166 ? 8.539 11.020 0.865 1.00 91.25 166 GLY A N 1
ATOM 1206 C CA . GLY A 1 166 ? 8.555 9.709 1.505 1.00 91.25 166 GLY A CA 1
ATOM 1207 C C . GLY A 1 166 ? 7.547 9.546 2.645 1.00 91.25 166 GLY A C 1
ATOM 1208 O O . GLY A 1 166 ? 7.584 8.517 3.319 1.00 91.25 166 GLY A O 1
ATOM 1209 N N . ASN A 1 167 ? 6.636 10.503 2.861 1.00 94.44 167 ASN A N 1
ATOM 1210 C CA . ASN A 1 167 ? 5.618 10.364 3.902 1.00 94.44 167 ASN A CA 1
ATOM 1211 C C . ASN A 1 167 ? 4.508 9.425 3.430 1.00 94.44 167 ASN A C 1
ATOM 1213 O O . ASN A 1 167 ? 3.893 9.651 2.383 1.00 94.44 167 ASN A O 1
ATOM 1217 N N . ALA A 1 168 ? 4.234 8.394 4.226 1.00 97.31 168 ALA A N 1
ATOM 1218 C CA . ALA A 1 168 ? 3.215 7.395 3.939 1.00 97.31 168 ALA A CA 1
ATOM 1219 C C . ALA A 1 168 ? 1.862 7.781 4.550 1.00 97.31 168 ALA A C 1
ATOM 1221 O O . ALA A 1 168 ? 1.787 8.173 5.712 1.00 97.31 168 ALA A O 1
ATOM 1222 N N . ARG A 1 169 ? 0.779 7.630 3.787 1.00 97.81 169 ARG A N 1
ATOM 1223 C CA . ARG A 1 169 ? -0.598 7.840 4.241 1.00 97.81 169 ARG A CA 1
ATOM 1224 C C . ARG A 1 169 ? -1.457 6.625 3.924 1.00 97.81 169 ARG A C 1
ATOM 1226 O O . ARG A 1 169 ? -1.506 6.193 2.773 1.00 97.81 169 ARG A O 1
ATOM 1233 N N . LEU A 1 170 ? -2.159 6.100 4.921 1.00 98.06 170 LEU A N 1
ATOM 1234 C CA . LEU A 1 170 ? -3.179 5.074 4.741 1.00 98.06 170 LEU A CA 1
ATOM 1235 C C . LEU A 1 170 ? -4.426 5.695 4.103 1.00 98.06 170 LEU A C 1
ATOM 1237 O O . LEU A 1 170 ? -4.902 6.745 4.537 1.00 98.06 170 LEU A O 1
ATOM 1241 N N . LEU A 1 171 ? -4.966 5.035 3.080 1.00 97.56 171 LEU A N 1
ATOM 1242 C CA . LEU A 1 171 ? -6.143 5.479 2.341 1.00 97.56 171 LEU A CA 1
ATOM 1243 C C . LEU A 1 171 ? -7.312 4.507 2.528 1.00 97.56 171 LEU A C 1
ATOM 1245 O O . LEU A 1 171 ? -7.138 3.290 2.556 1.00 97.56 171 LEU A O 1
ATOM 1249 N N . GLN A 1 172 ? -8.529 5.046 2.551 1.00 96.00 172 GLN A N 1
ATOM 1250 C CA . GLN A 1 172 ? -9.757 4.248 2.491 1.00 96.00 172 GLN A CA 1
ATOM 1251 C C . GLN A 1 172 ? -10.153 3.940 1.038 1.00 96.00 172 GLN A C 1
ATOM 1253 O O . GLN A 1 172 ? -10.660 2.859 0.728 1.00 96.00 172 GLN A O 1
ATOM 1258 N N . ARG A 1 173 ? -9.862 4.870 0.122 1.00 95.44 173 ARG A N 1
ATOM 1259 C CA . ARG A 1 173 ? -10.110 4.747 -1.317 1.00 95.44 173 ARG A CA 1
ATOM 1260 C C . ARG A 1 173 ? -9.051 5.479 -2.137 1.00 95.44 173 ARG A C 1
ATOM 1262 O O . ARG A 1 173 ? -8.436 6.427 -1.658 1.00 95.44 173 ARG A O 1
ATOM 1269 N N . ALA A 1 174 ? -8.894 5.054 -3.384 1.00 95.31 174 ALA A N 1
ATOM 1270 C CA . ALA A 1 174 ? -8.107 5.730 -4.402 1.00 95.31 174 ALA A CA 1
ATOM 1271 C C . ALA A 1 174 ? -8.781 5.570 -5.772 1.00 95.31 174 ALA A C 1
ATOM 1273 O O . ALA A 1 174 ? -9.227 4.476 -6.123 1.00 95.31 174 ALA A O 1
ATOM 1274 N N . PHE A 1 175 ? -8.828 6.640 -6.555 1.00 93.94 175 PHE A N 1
ATOM 1275 C CA . PHE A 1 175 ? -9.239 6.633 -7.952 1.00 93.94 175 PHE A CA 1
ATOM 1276 C C . PHE A 1 175 ? -7.992 6.805 -8.814 1.00 93.94 175 PHE A C 1
ATOM 1278 O O . PHE A 1 175 ? -7.315 7.829 -8.741 1.00 93.94 175 PHE A O 1
ATOM 1285 N N . LEU A 1 176 ? -7.677 5.787 -9.608 1.00 92.38 176 LEU A N 1
ATOM 1286 C CA . LEU A 1 176 ? -6.635 5.845 -10.626 1.00 92.38 176 LEU A CA 1
ATOM 1287 C C . LEU A 1 176 ? -7.273 6.329 -11.917 1.00 92.38 176 LEU A C 1
ATOM 1289 O O . LEU A 1 176 ? -8.095 5.612 -12.485 1.00 92.38 176 LEU A O 1
ATOM 1293 N N . VAL A 1 177 ? -6.919 7.531 -12.358 1.00 91.19 177 VAL A N 1
ATOM 1294 C CA . VAL A 1 177 ? -7.562 8.182 -13.506 1.00 91.19 177 VAL A CA 1
ATOM 1295 C C . VAL A 1 177 ? -6.511 8.677 -14.480 1.00 91.19 177 VAL A C 1
ATOM 1297 O O . VAL A 1 177 ? -5.465 9.190 -14.074 1.00 91.19 177 VAL A O 1
ATOM 1300 N N . ARG A 1 178 ? -6.779 8.530 -15.779 1.00 87.81 178 ARG A N 1
ATOM 1301 C CA . ARG A 1 178 ? -5.941 9.109 -16.827 1.00 87.81 178 ARG A CA 1
ATOM 1302 C C . ARG A 1 178 ? -6.296 10.588 -17.010 1.00 87.81 178 ARG A C 1
ATOM 1304 O O . ARG A 1 178 ? -7.334 10.905 -17.578 1.00 87.81 178 ARG A O 1
ATOM 1311 N N . LYS A 1 179 ? -5.419 11.490 -16.564 1.00 87.69 179 LYS A N 1
ATOM 1312 C CA . LYS A 1 179 ? -5.512 12.923 -16.864 1.00 87.69 179 LYS A CA 1
ATOM 1313 C C . LYS A 1 179 ? -5.121 13.152 -18.336 1.00 87.69 179 LYS A C 1
ATOM 1315 O O . LYS A 1 179 ? -4.054 12.665 -18.735 1.00 87.69 179 LYS A O 1
ATOM 1320 N N . PRO A 1 180 ? -5.947 13.843 -19.145 1.00 87.19 180 PRO A N 1
ATOM 1321 C CA . PRO A 1 180 ? -5.610 14.178 -20.530 1.00 87.19 180 PRO A CA 1
ATOM 1322 C C . PRO A 1 180 ? -4.390 15.117 -20.602 1.00 87.19 180 PRO A C 1
ATOM 1324 O O . PRO A 1 180 ? -4.022 15.721 -19.591 1.00 87.19 180 PRO A O 1
ATOM 1327 N N . PRO A 1 181 ? -3.726 15.233 -21.768 1.00 88.25 181 PRO A N 1
ATOM 1328 C CA . PRO A 1 181 ? -2.603 16.150 -21.909 1.00 88.25 181 PRO A CA 1
ATOM 1329 C C . PRO A 1 181 ? -3.085 17.605 -21.848 1.00 88.25 181 PRO A C 1
ATOM 1331 O O . PRO A 1 181 ? -4.187 17.923 -22.298 1.00 88.25 181 PRO A O 1
ATOM 1334 N N . VAL A 1 182 ? -2.237 18.495 -21.337 1.00 87.31 182 VAL A N 1
ATOM 1335 C CA . VAL A 1 182 ? -2.460 19.943 -21.407 1.00 87.31 182 VAL A CA 1
ATOM 1336 C C . VAL A 1 182 ? -1.789 20.459 -22.671 1.00 87.31 182 VAL A C 1
ATOM 1338 O O . VAL A 1 182 ? -0.572 20.347 -22.825 1.00 87.31 182 VAL A O 1
ATOM 1341 N N . MET A 1 183 ? -2.589 21.016 -23.576 1.00 90.38 183 MET A N 1
ATOM 1342 C CA . MET A 1 183 ? -2.105 21.632 -24.808 1.00 90.38 183 MET A CA 1
ATOM 1343 C C . MET A 1 183 ? -1.777 23.105 -24.559 1.00 90.38 183 MET A C 1
ATOM 1345 O O . MET A 1 183 ? -2.571 23.815 -23.943 1.00 90.38 183 MET A O 1
ATOM 1349 N N . VAL A 1 184 ? -0.628 23.563 -25.050 1.00 92.69 184 VAL A N 1
ATOM 1350 C CA . VAL A 1 184 ? -0.198 24.968 -24.989 1.00 92.69 184 VAL A CA 1
ATOM 1351 C C . VAL A 1 184 ? 0.156 25.463 -26.395 1.00 92.69 184 VAL A C 1
ATOM 1353 O O . VAL A 1 184 ? 0.591 24.649 -27.215 1.00 92.69 184 VAL A O 1
ATOM 1356 N N . PRO A 1 185 ? -0.017 26.759 -26.709 1.00 94.06 185 PRO A N 1
ATOM 1357 C CA . PRO A 1 185 ? 0.407 27.305 -27.996 1.00 94.06 185 PRO A CA 1
ATOM 1358 C C . PRO A 1 185 ? 1.907 27.097 -28.222 1.00 94.06 185 PRO A C 1
ATOM 1360 O O . PRO A 1 185 ? 2.702 27.268 -27.296 1.00 94.06 185 PRO A O 1
ATOM 1363 N N . ASP A 1 186 ? 2.296 26.748 -29.446 1.00 92.12 186 ASP A N 1
ATOM 1364 C CA . ASP A 1 186 ? 3.703 26.639 -29.826 1.00 92.12 186 ASP A CA 1
ATOM 1365 C C . ASP A 1 186 ? 4.368 28.032 -29.764 1.00 92.12 186 ASP A C 1
ATOM 1367 O O . ASP A 1 186 ? 3.930 28.949 -30.470 1.00 92.12 186 ASP A O 1
ATOM 1371 N N . PRO A 1 187 ? 5.435 28.218 -28.959 1.00 91.75 187 PRO A N 1
ATOM 1372 C CA . PRO A 1 187 ? 6.141 29.495 -28.865 1.00 91.75 187 PRO A CA 1
ATOM 1373 C C . PRO A 1 187 ? 6.724 29.983 -30.198 1.00 91.75 187 PRO A C 1
ATOM 1375 O O . PRO A 1 187 ? 6.851 31.189 -30.404 1.00 91.75 187 PRO A O 1
ATOM 1378 N N . ALA A 1 188 ? 7.095 29.064 -31.096 1.00 91.69 188 ALA A N 1
ATOM 1379 C CA . ALA A 1 188 ? 7.652 29.379 -32.408 1.00 91.69 188 ALA A CA 1
ATOM 1380 C C . ALA A 1 188 ? 6.567 29.569 -33.477 1.00 91.69 188 ALA A C 1
ATOM 1382 O O . ALA A 1 188 ? 6.807 30.234 -34.486 1.00 91.69 188 ALA A O 1
ATOM 1383 N N . ASN A 1 189 ? 5.376 29.002 -33.271 1.00 90.44 189 ASN A N 1
ATOM 1384 C CA . ASN A 1 189 ? 4.262 29.128 -34.202 1.00 90.44 189 ASN A CA 1
ATOM 1385 C C . ASN A 1 189 ? 2.901 29.134 -33.477 1.00 90.44 189 ASN A C 1
ATOM 1387 O O . ASN A 1 189 ? 2.230 28.104 -33.427 1.00 90.44 189 ASN A O 1
ATOM 1391 N N . PRO A 1 190 ? 2.436 30.297 -32.980 1.00 87.31 190 PRO A N 1
ATOM 1392 C CA . PRO A 1 190 ? 1.233 30.398 -32.143 1.00 87.31 190 PRO A CA 1
ATOM 1393 C C . PRO A 1 190 ? -0.080 29.890 -32.770 1.00 87.31 190 PRO A C 1
ATOM 1395 O O . PRO A 1 190 ? -1.090 29.811 -32.075 1.00 87.31 190 PRO A O 1
ATOM 1398 N N . GLY A 1 191 ? -0.094 29.568 -34.071 1.00 88.75 191 GLY A N 1
ATOM 1399 C CA . GLY A 1 191 ? -1.220 28.919 -34.751 1.00 88.75 191 GLY A CA 1
ATOM 1400 C C . GLY A 1 191 ? -1.317 27.403 -34.531 1.00 88.75 191 GLY A C 1
ATOM 1401 O O . GLY A 1 191 ? -2.322 26.805 -34.914 1.00 88.75 191 GLY A O 1
ATOM 1402 N N . PHE A 1 192 ? -0.308 26.776 -33.919 1.00 90.31 192 PHE A N 1
ATOM 1403 C CA . PHE A 1 192 ? -0.297 25.356 -33.571 1.00 90.31 192 PHE A CA 1
ATOM 1404 C C . PHE A 1 192 ? -0.239 25.166 -32.056 1.00 90.31 192 PHE A C 1
ATOM 1406 O O . PHE A 1 192 ? 0.300 25.995 -31.327 1.00 90.31 192 PHE A O 1
ATOM 1413 N N . ASN A 1 193 ? -0.776 24.040 -31.587 1.00 92.38 193 ASN A N 1
ATOM 1414 C CA . ASN A 1 193 ? -0.669 23.627 -30.193 1.00 92.38 193 ASN A CA 1
ATOM 1415 C C . ASN A 1 193 ? 0.330 22.478 -30.060 1.00 92.38 193 ASN A C 1
ATOM 1417 O O . ASN A 1 193 ? 0.282 21.515 -30.827 1.00 92.38 193 ASN A O 1
ATOM 1421 N N . ILE A 1 194 ? 1.166 22.548 -29.031 1.00 90.81 194 ILE A N 1
ATOM 1422 C CA . ILE A 1 194 ? 2.066 21.478 -28.601 1.00 90.81 194 ILE A CA 1
ATOM 1423 C C . ILE A 1 194 ? 1.627 20.938 -27.239 1.00 90.81 194 ILE A C 1
ATOM 1425 O O . ILE A 1 194 ? 0.842 21.554 -26.517 1.00 90.81 194 ILE A O 1
ATOM 1429 N N . ILE A 1 195 ? 2.125 19.757 -26.883 1.00 90.31 195 ILE A N 1
ATOM 1430 C CA . ILE A 1 195 ? 1.884 19.161 -25.568 1.00 90.31 195 ILE A CA 1
ATOM 1431 C C . ILE A 1 195 ? 2.740 19.914 -24.545 1.00 90.31 195 ILE A C 1
ATOM 1433 O O . ILE A 1 195 ? 3.961 19.784 -24.554 1.00 90.31 195 ILE A O 1
ATOM 1437 N N . GLY A 1 196 ? 2.098 20.689 -23.670 1.00 89.06 196 GLY A N 1
ATOM 1438 C CA . GLY A 1 196 ? 2.751 21.332 -22.527 1.00 89.06 196 GLY A CA 1
ATOM 1439 C C . GLY A 1 196 ? 2.930 20.356 -21.366 1.00 89.06 196 GLY A C 1
ATOM 1440 O O . GLY A 1 196 ? 4.024 20.222 -20.828 1.00 89.06 196 GLY A O 1
ATOM 1441 N N . GLU A 1 197 ? 1.875 19.606 -21.036 1.00 87.62 197 GLU A N 1
ATOM 1442 C CA . GLU A 1 197 ? 1.953 18.476 -20.105 1.00 87.62 197 GLU A CA 1
ATOM 1443 C C . GLU A 1 197 ? 1.425 17.205 -20.776 1.00 87.62 197 GLU A C 1
ATOM 1445 O O . GLU A 1 197 ? 0.310 17.217 -21.306 1.00 87.62 197 GLU A O 1
ATOM 1450 N N . PRO A 1 198 ? 2.164 16.084 -20.747 1.00 87.44 198 PRO A N 1
ATOM 1451 C CA . PRO A 1 198 ? 1.671 14.834 -21.298 1.00 87.44 198 PRO A CA 1
ATOM 1452 C C . PRO A 1 198 ? 0.527 14.275 -20.452 1.00 87.44 198 PRO A C 1
ATOM 1454 O O . PRO A 1 198 ? 0.432 14.501 -19.241 1.00 87.44 198 PRO A O 1
ATOM 1457 N N . ALA A 1 199 ? -0.312 13.463 -21.092 1.00 86.75 199 ALA A N 1
ATOM 1458 C CA . ALA A 1 199 ? -1.302 12.676 -20.379 1.00 86.75 199 ALA A CA 1
ATOM 1459 C C . ALA A 1 199 ? -0.601 11.771 -19.354 1.00 86.75 199 ALA A C 1
ATOM 1461 O O . ALA A 1 199 ? 0.386 11.096 -19.670 1.00 86.75 199 ALA A O 1
ATOM 1462 N N . ARG A 1 200 ? -1.132 11.720 -18.134 1.00 87.06 200 ARG A N 1
ATOM 1463 C CA . ARG A 1 200 ? -0.540 10.975 -17.013 1.00 87.06 200 ARG A CA 1
ATOM 1464 C C . ARG A 1 200 ? -1.614 10.323 -16.160 1.00 87.06 200 ARG A C 1
ATOM 1466 O O . ARG A 1 200 ? -2.759 10.758 -16.154 1.00 87.06 200 ARG A O 1
ATOM 1473 N N . THR A 1 201 ? -1.250 9.269 -15.443 1.00 89.00 201 THR A N 1
ATOM 1474 C CA . THR A 1 201 ? -2.139 8.692 -14.429 1.00 89.00 201 THR A CA 1
ATOM 1475 C C . THR A 1 201 ? -1.999 9.490 -13.142 1.00 89.00 201 THR A C 1
ATOM 1477 O O . THR A 1 201 ? -0.881 9.720 -12.685 1.00 89.00 201 THR A O 1
ATOM 1480 N N . VAL A 1 202 ? -3.121 9.896 -12.559 1.00 92.06 202 VAL A N 1
ATOM 1481 C CA . VAL A 1 202 ? -3.176 10.570 -11.258 1.00 92.06 202 VAL A CA 1
ATOM 1482 C C . VAL A 1 202 ? -3.924 9.709 -10.246 1.00 92.06 202 VAL A C 1
ATOM 1484 O O . VAL A 1 202 ? -4.715 8.837 -10.617 1.00 92.06 202 VAL A O 1
ATOM 1487 N N . VAL A 1 203 ? -3.645 9.944 -8.965 1.00 94.44 203 VAL A N 1
ATOM 1488 C CA . VAL A 1 203 ? -4.287 9.258 -7.839 1.00 94.44 203 VAL A CA 1
ATOM 1489 C C . VAL A 1 203 ? -5.140 10.274 -7.093 1.00 94.44 203 VAL A C 1
ATOM 1491 O O . VAL A 1 203 ? -4.607 11.235 -6.541 1.00 94.44 203 VAL A O 1
ATOM 1494 N N . LEU A 1 204 ? -6.452 10.061 -7.060 1.00 93.50 204 LEU A N 1
ATOM 1495 C CA . LEU A 1 204 ? -7.389 10.913 -6.325 1.00 93.50 204 LEU A CA 1
ATOM 1496 C C . LEU A 1 204 ? -7.937 10.161 -5.110 1.00 93.50 204 LEU A C 1
ATOM 1498 O O . LEU A 1 204 ? -8.166 8.955 -5.181 1.00 93.50 204 LEU A O 1
ATOM 1502 N N . THR A 1 205 ? -8.158 10.852 -3.998 1.00 93.62 205 THR A N 1
ATOM 1503 C CA . THR A 1 205 ? -8.764 10.291 -2.775 1.00 93.62 205 THR A CA 1
ATOM 1504 C C . THR A 1 205 ? -10.177 10.800 -2.534 1.00 93.62 205 THR A C 1
ATOM 1506 O O . THR A 1 205 ? -10.929 10.170 -1.792 1.00 93.62 205 THR A O 1
ATOM 1509 N N . ASP A 1 206 ? -10.543 11.905 -3.182 1.00 88.94 206 ASP A N 1
ATOM 1510 C CA . ASP A 1 206 ? -11.887 12.466 -3.176 1.00 88.94 206 ASP A CA 1
ATOM 1511 C C . ASP A 1 206 ? -12.475 12.415 -4.594 1.00 88.94 206 ASP A C 1
ATOM 1513 O O . ASP A 1 206 ? -11.823 12.744 -5.586 1.00 88.94 206 ASP A O 1
ATOM 1517 N N . GLU A 1 207 ? -13.712 11.939 -4.665 1.00 87.38 207 GLU A N 1
ATOM 1518 C CA . GLU A 1 207 ? -14.481 11.779 -5.894 1.00 87.38 207 GLU A CA 1
ATOM 1519 C C . GLU A 1 207 ? -14.818 13.133 -6.529 1.00 87.38 207 GLU A C 1
ATOM 1521 O O . GLU A 1 207 ? -14.921 13.231 -7.751 1.00 87.38 207 GLU A O 1
ATOM 1526 N N . SER A 1 208 ? -14.899 14.196 -5.720 1.00 88.12 208 SER A N 1
ATOM 1527 C CA . SER A 1 208 ? -15.138 15.564 -6.191 1.00 88.12 208 SER A CA 1
ATOM 1528 C C . SER A 1 208 ? -14.064 16.063 -7.173 1.00 88.12 208 SER A C 1
ATOM 1530 O O . SER A 1 208 ? -14.356 16.899 -8.029 1.00 88.12 208 SER A O 1
ATOM 1532 N N . PHE A 1 209 ? -12.848 15.502 -7.123 1.00 87.69 209 PHE A N 1
ATOM 1533 C CA . PHE A 1 209 ? -11.758 15.833 -8.044 1.00 87.69 209 PHE A CA 1
ATOM 1534 C C . PHE A 1 209 ? -11.831 15.110 -9.393 1.00 87.69 209 PHE A C 1
ATOM 1536 O O . PHE A 1 209 ? -11.049 15.446 -10.281 1.00 87.69 209 PHE A O 1
ATOM 1543 N N . LEU A 1 210 ? -12.753 14.161 -9.601 1.00 86.12 210 LEU A N 1
ATOM 1544 C CA . LEU A 1 210 ? -12.859 13.457 -10.884 1.00 86.12 210 LEU A CA 1
ATOM 1545 C C . LEU A 1 210 ? -13.154 14.423 -12.033 1.00 86.12 210 LEU A C 1
ATOM 1547 O O . LEU A 1 210 ? -12.357 14.508 -12.966 1.00 86.12 210 LEU A O 1
ATOM 1551 N N . SER A 1 211 ? -14.249 15.184 -11.948 1.00 84.38 211 SER A N 1
ATOM 1552 C CA . SER A 1 211 ? -14.664 16.103 -13.016 1.00 84.38 211 SER A CA 1
ATOM 1553 C C . SER A 1 211 ? -13.628 17.203 -13.302 1.00 84.38 211 SER A C 1
ATOM 1555 O O . SER A 1 211 ? -13.301 17.399 -14.472 1.00 84.38 211 SER A O 1
ATOM 1557 N N . PRO A 1 212 ? -13.033 17.881 -12.293 1.00 84.94 212 PRO A N 1
ATOM 1558 C CA . PRO A 1 212 ? -11.955 18.846 -12.527 1.00 84.94 212 PRO A CA 1
ATOM 1559 C C . PRO A 1 212 ? -10.719 18.263 -13.228 1.00 84.94 212 PRO A C 1
ATOM 1561 O O . PRO A 1 212 ? -10.060 18.966 -13.989 1.00 84.94 212 PRO A O 1
ATOM 1564 N N . VAL A 1 213 ? -10.392 16.990 -12.982 1.00 83.69 213 VAL A N 1
ATOM 1565 C CA . VAL A 1 213 ? -9.200 16.335 -13.546 1.00 83.69 213 VAL A CA 1
ATOM 1566 C C . VAL A 1 213 ? -9.432 15.837 -14.973 1.00 83.69 213 VAL A C 1
ATOM 1568 O O . VAL A 1 213 ? -8.530 15.942 -15.805 1.00 83.69 213 VAL A O 1
ATOM 1571 N N . ILE A 1 214 ? -10.609 15.281 -15.269 1.00 80.06 214 ILE A N 1
ATOM 1572 C CA . ILE A 1 214 ? -10.928 14.723 -16.596 1.00 80.06 214 ILE A CA 1
ATOM 1573 C C . ILE A 1 214 ? -11.496 15.769 -17.568 1.00 80.06 214 ILE A C 1
ATOM 1575 O O . ILE A 1 214 ? -11.447 15.570 -18.783 1.00 80.06 214 ILE A O 1
ATOM 1579 N N . GLY A 1 215 ? -12.054 16.869 -17.053 1.00 77.62 215 GLY A N 1
ATOM 1580 C CA . GLY A 1 215 ? -12.797 17.848 -17.842 1.00 77.62 215 GLY A CA 1
ATOM 1581 C C . GLY A 1 215 ? -14.026 17.222 -18.510 1.00 77.62 215 GLY A C 1
ATOM 1582 O O . GLY A 1 215 ? -14.846 16.589 -17.855 1.00 77.62 215 GLY A O 1
ATOM 1583 N N . ASN A 1 216 ? -14.133 17.379 -19.831 1.00 70.06 216 ASN A N 1
ATOM 1584 C CA . ASN A 1 216 ? -15.201 16.781 -20.647 1.00 70.06 216 ASN A CA 1
ATOM 1585 C C . ASN A 1 216 ? -14.823 15.396 -21.209 1.00 70.06 216 ASN A C 1
ATOM 1587 O O . ASN A 1 216 ? -15.502 14.889 -22.101 1.00 70.06 216 ASN A O 1
ATOM 1591 N N . GLY A 1 217 ? -13.699 14.821 -20.770 1.00 66.12 217 GLY A N 1
ATOM 1592 C CA . GLY A 1 217 ? -13.257 13.498 -21.200 1.00 66.12 217 GLY A CA 1
ATOM 1593 C C . GLY A 1 217 ? -14.083 12.373 -20.574 1.00 66.12 217 GLY A C 1
ATOM 1594 O O . GLY A 1 217 ? -14.645 12.520 -19.490 1.00 66.12 217 GLY A O 1
ATOM 1595 N N . GLU A 1 218 ? -14.121 11.220 -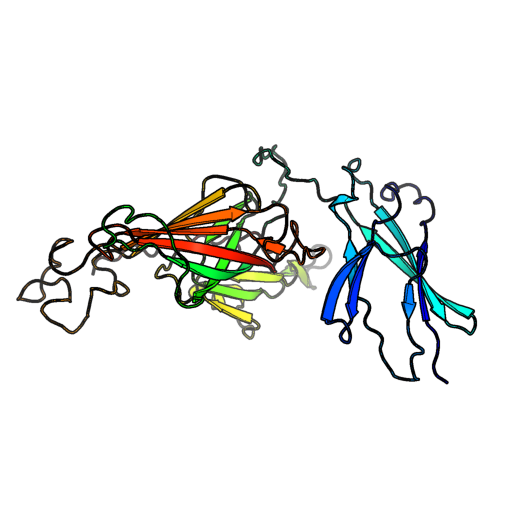21.242 1.00 70.12 218 GLU A N 1
ATOM 1596 C CA . GLU A 1 218 ? -14.659 9.993 -20.654 1.00 70.12 218 GLU A CA 1
ATOM 1597 C C . GLU A 1 218 ? -13.807 9.570 -19.446 1.00 70.12 218 GLU A C 1
ATOM 1599 O O . GLU A 1 218 ? -12.572 9.618 -19.493 1.00 70.12 218 GLU A O 1
ATOM 1604 N N . VAL A 1 219 ? -14.455 9.148 -18.352 1.00 66.31 219 VAL A N 1
ATOM 1605 C CA . VAL A 1 219 ? -13.753 8.624 -17.173 1.00 66.31 219 VAL A CA 1
ATOM 1606 C C . VAL A 1 219 ? -13.108 7.289 -17.536 1.00 66.31 219 VAL A C 1
ATOM 1608 O O . VAL A 1 219 ? -13.712 6.228 -17.403 1.00 66.31 219 VAL A O 1
ATOM 1611 N N . VAL A 1 220 ? -11.841 7.329 -17.937 1.00 68.81 220 VAL A N 1
ATOM 1612 C CA . VAL A 1 220 ? -11.003 6.132 -18.020 1.00 68.81 220 VAL A CA 1
ATOM 1613 C C . VAL A 1 220 ? -10.243 6.005 -16.707 1.00 68.81 220 VAL A C 1
ATOM 1615 O O . VAL A 1 220 ? -9.228 6.671 -16.473 1.00 68.81 220 VAL A O 1
ATOM 1618 N N . GLY A 1 221 ? -10.760 5.163 -15.814 1.00 76.50 221 GLY A N 1
ATOM 1619 C CA . GLY A 1 221 ? -10.157 4.974 -14.506 1.00 76.50 221 GLY A CA 1
ATOM 1620 C C . GLY A 1 221 ? -10.706 3.797 -13.717 1.00 76.50 221 GLY A C 1
ATOM 1621 O O . GLY A 1 221 ? -11.623 3.095 -14.135 1.00 76.50 221 GLY A O 1
ATOM 1622 N N . ARG A 1 222 ? -10.112 3.572 -12.547 1.00 88.81 222 ARG A N 1
ATOM 1623 C CA . ARG A 1 222 ? -10.496 2.508 -11.620 1.00 88.81 222 ARG A CA 1
ATOM 1624 C C . ARG A 1 222 ? -10.535 3.041 -10.198 1.00 88.81 222 ARG A C 1
ATOM 1626 O O . ARG A 1 222 ? -9.556 3.610 -9.718 1.00 88.81 222 ARG A O 1
ATOM 1633 N N . ARG A 1 223 ? -11.636 2.775 -9.495 1.00 92.75 223 ARG A N 1
ATOM 1634 C CA . ARG A 1 223 ? -11.715 2.940 -8.041 1.00 92.75 223 ARG A CA 1
ATOM 1635 C C . ARG A 1 223 ? -11.171 1.694 -7.347 1.00 92.75 223 ARG A C 1
ATOM 1637 O O . ARG A 1 223 ? -11.547 0.566 -7.663 1.00 92.75 223 ARG A O 1
ATOM 1644 N N . ILE A 1 224 ? -10.305 1.911 -6.369 1.00 94.81 224 ILE A N 1
ATOM 1645 C CA . ILE A 1 224 ? -9.824 0.908 -5.423 1.00 94.81 224 ILE A CA 1
ATOM 1646 C C . ILE A 1 224 ? -10.263 1.366 -4.034 1.00 94.81 224 ILE A C 1
ATOM 1648 O O . ILE A 1 224 ? -10.184 2.547 -3.704 1.00 94.81 224 ILE A O 1
ATOM 1652 N N . SER A 1 225 ? -10.787 0.462 -3.212 1.00 95.38 225 SER A N 1
ATOM 1653 C CA . SER A 1 225 ? -11.242 0.796 -1.856 1.00 95.38 225 SER A CA 1
ATOM 1654 C C . SER A 1 225 ? -10.948 -0.335 -0.881 1.00 95.38 225 SER A C 1
ATOM 1656 O O . SER A 1 225 ? -10.847 -1.499 -1.288 1.00 95.38 225 SER A O 1
ATOM 1658 N N . SER A 1 226 ? -10.805 0.020 0.392 1.00 95.50 226 SER A N 1
ATOM 1659 C CA . SER A 1 226 ? -10.780 -0.905 1.518 1.00 95.50 226 SER A CA 1
ATOM 1660 C C . SER A 1 226 ? -12.040 -0.720 2.354 1.00 95.50 226 SER A C 1
ATOM 1662 O O . SER A 1 226 ? -12.392 0.402 2.709 1.00 95.50 226 SER A O 1
ATOM 1664 N N . ALA A 1 227 ? -12.718 -1.825 2.660 1.00 92.50 227 ALA A N 1
ATOM 1665 C CA . ALA A 1 227 ? -13.881 -1.829 3.547 1.00 92.50 227 ALA A CA 1
ATOM 1666 C C . ALA A 1 227 ? -13.485 -1.868 5.032 1.00 92.50 227 ALA A C 1
ATOM 1668 O O . ALA A 1 227 ? -14.335 -1.699 5.896 1.00 92.50 227 ALA A O 1
ATOM 1669 N N . ALA A 1 228 ? -12.202 -2.092 5.336 1.00 93.12 228 ALA A N 1
ATOM 1670 C CA . ALA A 1 228 ? -11.747 -2.291 6.703 1.00 93.12 228 ALA A CA 1
ATOM 1671 C C . ALA A 1 228 ? -11.627 -0.994 7.506 1.00 93.12 228 ALA A C 1
ATOM 1673 O O . ALA A 1 228 ? -11.398 -1.084 8.703 1.00 93.12 228 ALA A O 1
ATOM 1674 N N . PHE A 1 229 ? -11.759 0.191 6.903 1.00 92.38 229 PHE A N 1
ATOM 1675 C CA . PHE A 1 229 ? -11.502 1.455 7.593 1.00 92.38 229 PHE A CA 1
ATOM 1676 C C . PHE A 1 229 ? -12.644 2.462 7.439 1.00 92.38 229 PHE A C 1
ATOM 1678 O O . PHE A 1 229 ? -13.106 2.724 6.327 1.00 92.38 229 PHE A O 1
ATOM 1685 N N . GLY A 1 230 ? -13.055 3.052 8.565 1.00 86.56 230 GLY A N 1
ATOM 1686 C CA . GLY A 1 230 ? -14.109 4.065 8.663 1.00 86.56 230 GLY A CA 1
ATOM 1687 C C . GLY A 1 230 ? -13.555 5.484 8.764 1.00 86.56 230 GLY A C 1
ATOM 1688 O O . GLY A 1 230 ? -13.802 6.162 9.748 1.00 86.56 230 GLY A O 1
ATOM 1689 N N . PHE A 1 231 ? -12.772 5.928 7.778 1.00 89.69 231 PHE A N 1
ATOM 1690 C CA . PHE A 1 231 ? -12.294 7.313 7.698 1.00 89.69 231 PHE A CA 1
ATOM 1691 C C . PHE A 1 231 ? -12.437 7.861 6.276 1.00 89.69 231 PHE A C 1
ATOM 1693 O O . PHE A 1 231 ? -12.415 7.113 5.295 1.00 89.69 231 PHE A O 1
ATOM 1700 N N . SER A 1 232 ? -12.575 9.180 6.156 1.00 83.62 232 SER A N 1
ATOM 1701 C CA . SER A 1 232 ? -12.698 9.874 4.867 1.00 83.62 232 SER A CA 1
ATOM 1702 C C . SER A 1 232 ? -11.388 10.515 4.404 1.00 83.62 232 SER A C 1
ATOM 1704 O O . SER A 1 232 ? -11.134 10.568 3.202 1.00 83.62 232 SER A O 1
ATOM 1706 N N . GLN A 1 233 ? -10.544 10.957 5.339 1.00 90.00 233 GLN A N 1
ATOM 1707 C CA . GLN A 1 233 ? -9.279 11.632 5.048 1.00 90.00 233 GLN A CA 1
ATOM 1708 C C . GLN A 1 233 ? -8.078 10.688 5.192 1.00 90.00 233 GLN A C 1
ATOM 1710 O O . GLN A 1 233 ? -8.063 9.876 6.116 1.00 90.00 233 GLN A O 1
ATOM 1715 N N . PRO A 1 234 ? -7.055 10.792 4.322 1.00 95.06 234 PRO A N 1
ATOM 1716 C CA . PRO A 1 234 ? -5.830 10.006 4.446 1.00 95.06 234 PRO A CA 1
ATOM 1717 C C . PRO A 1 234 ? -5.185 10.126 5.833 1.00 95.06 234 PRO A C 1
ATOM 1719 O O . PRO A 1 234 ? -4.933 11.233 6.309 1.00 95.06 234 PRO A O 1
ATOM 1722 N N . VAL A 1 235 ? -4.858 8.993 6.452 1.00 96.75 235 VAL A N 1
ATOM 1723 C CA . VAL A 1 235 ? -4.221 8.952 7.776 1.00 96.75 235 VAL A CA 1
ATOM 1724 C C . VAL A 1 235 ? -2.710 8.900 7.607 1.00 96.75 235 VAL A C 1
ATOM 1726 O O . VAL A 1 235 ? -2.189 7.972 6.993 1.00 96.75 235 VAL A O 1
ATOM 1729 N N . LEU A 1 236 ? -1.996 9.889 8.143 1.00 96.62 236 LEU A N 1
ATOM 1730 C CA . LEU A 1 236 ? -0.534 9.917 8.110 1.00 96.62 236 LEU A CA 1
ATOM 1731 C C . LEU A 1 236 ? 0.046 8.810 8.995 1.00 96.62 236 LEU A C 1
ATOM 1733 O O . LEU A 1 236 ? -0.306 8.697 10.167 1.00 96.62 236 LEU A O 1
ATOM 1737 N N . PHE A 1 237 ? 0.967 8.027 8.438 1.00 97.12 237 PHE A N 1
ATOM 1738 C CA . PHE A 1 237 ? 1.804 7.125 9.214 1.00 97.12 237 PHE A CA 1
ATOM 1739 C C . PHE A 1 237 ? 3.105 7.815 9.630 1.00 97.12 237 PHE A C 1
ATOM 1741 O O . PHE A 1 237 ? 3.670 8.622 8.893 1.00 97.12 237 PHE A O 1
ATOM 1748 N N . SER A 1 238 ? 3.583 7.475 10.823 1.00 93.88 238 SER A N 1
ATOM 1749 C CA . SER A 1 238 ? 4.810 7.991 11.428 1.00 93.88 238 SER A CA 1
ATOM 1750 C C . SER A 1 238 ? 5.626 6.862 12.073 1.00 93.88 238 SER A C 1
ATOM 1752 O O . SER A 1 238 ? 5.173 5.720 12.140 1.00 93.88 238 SER A O 1
ATOM 1754 N N . GLY A 1 239 ? 6.851 7.164 12.511 1.00 90.69 239 GLY A N 1
ATOM 1755 C CA . GLY A 1 239 ? 7.761 6.216 13.168 1.00 90.69 239 GLY A CA 1
ATOM 1756 C C . GLY A 1 239 ? 9.045 5.943 12.380 1.00 90.69 239 GLY A C 1
ATOM 1757 O O . GLY A 1 239 ? 10.131 6.036 12.946 1.00 90.69 239 GLY A O 1
ATOM 1758 N N . GLY A 1 240 ? 8.945 5.688 11.073 1.00 88.44 240 GLY A N 1
ATOM 1759 C CA . GLY A 1 240 ? 10.088 5.327 10.229 1.00 88.44 240 GLY A CA 1
ATOM 1760 C C . GLY A 1 240 ? 9.841 5.540 8.731 1.00 88.44 240 GLY A C 1
ATOM 1761 O O . GLY A 1 240 ? 8.773 6.010 8.342 1.00 88.44 240 GLY A O 1
ATOM 1762 N N . PRO A 1 241 ? 10.825 5.238 7.868 1.00 88.31 241 PRO A N 1
ATOM 1763 C CA . PRO A 1 241 ? 10.665 5.339 6.419 1.00 88.31 241 PRO A CA 1
ATOM 1764 C C . PRO A 1 241 ? 9.755 4.234 5.859 1.00 88.31 241 PRO A C 1
ATOM 1766 O O . PRO A 1 241 ? 9.741 3.105 6.342 1.00 88.31 241 PRO A O 1
ATOM 1769 N N . PHE A 1 242 ? 9.027 4.521 4.776 1.00 93.94 242 PHE A N 1
ATOM 1770 C CA . PHE A 1 242 ? 8.212 3.501 4.109 1.00 93.94 242 PHE A CA 1
ATOM 1771 C C . PHE A 1 242 ? 9.062 2.398 3.472 1.00 93.94 242 PHE A C 1
ATOM 1773 O O . PHE A 1 242 ? 9.952 2.674 2.664 1.00 93.94 242 PHE A O 1
ATOM 1780 N N . GLY A 1 243 ? 8.749 1.141 3.802 1.00 89.62 243 GLY A N 1
ATOM 1781 C CA . GLY A 1 243 ? 9.456 -0.035 3.296 1.00 89.62 243 GLY A CA 1
ATOM 1782 C C . GLY A 1 243 ? 10.614 -0.525 4.171 1.00 89.62 243 GLY A C 1
ATOM 1783 O O . GLY A 1 243 ? 11.292 -1.462 3.759 1.00 89.62 243 GLY A O 1
ATOM 1784 N N . ALA A 1 244 ? 10.865 0.082 5.338 1.00 87.88 244 ALA A N 1
ATOM 1785 C CA . ALA A 1 244 ? 11.877 -0.384 6.286 1.00 87.88 244 ALA A CA 1
ATOM 1786 C C . ALA A 1 244 ? 11.510 -0.026 7.735 1.00 87.88 244 ALA A C 1
ATOM 1788 O O . ALA A 1 244 ? 10.957 1.038 8.002 1.00 87.88 244 ALA A O 1
ATOM 1789 N N . GLY A 1 245 ? 11.869 -0.892 8.686 1.00 90.56 245 GLY A N 1
ATOM 1790 C CA . GLY A 1 245 ? 11.553 -0.676 10.098 1.00 90.56 245 GLY A CA 1
ATOM 1791 C C . GLY A 1 245 ? 10.044 -0.656 10.344 1.00 90.56 245 GLY A C 1
ATOM 1792 O O . GLY A 1 245 ? 9.313 -1.457 9.764 1.00 90.56 245 GLY A O 1
ATOM 1793 N N . THR A 1 246 ? 9.580 0.264 11.188 1.00 95.50 246 THR A N 1
ATOM 1794 C CA . THR A 1 246 ? 8.182 0.311 11.628 1.00 95.50 246 THR A CA 1
ATOM 1795 C C . THR A 1 246 ? 7.518 1.632 11.258 1.00 95.50 246 THR A C 1
ATOM 1797 O O . THR A 1 246 ? 8.069 2.706 11.495 1.00 95.50 246 THR A O 1
ATOM 1800 N N . LEU A 1 247 ? 6.299 1.546 10.730 1.00 96.31 247 LEU A N 1
ATOM 1801 C CA . LEU A 1 247 ? 5.396 2.669 10.496 1.00 96.31 247 LEU A CA 1
ATOM 1802 C C . LEU A 1 247 ? 4.067 2.403 11.183 1.00 96.31 247 LEU A C 1
ATOM 1804 O O . LEU A 1 247 ? 3.563 1.286 11.138 1.00 96.31 247 LEU A O 1
ATOM 1808 N N . GLY A 1 248 ? 3.465 3.429 11.766 1.00 97.19 248 GLY A N 1
ATOM 1809 C CA . GLY A 1 248 ? 2.146 3.296 12.361 1.00 97.19 248 GLY A CA 1
ATOM 1810 C C . GLY A 1 248 ? 1.325 4.566 12.294 1.00 97.19 248 GLY A C 1
ATOM 1811 O O . GLY A 1 248 ? 1.845 5.661 12.086 1.00 97.19 248 GLY A O 1
ATOM 1812 N N . GLY A 1 249 ? 0.024 4.403 12.470 1.00 96.94 249 GLY A N 1
ATOM 1813 C CA . GLY A 1 249 ? -0.925 5.501 12.546 1.00 96.94 249 GLY A CA 1
ATOM 1814 C C . GLY A 1 249 ? -2.241 5.042 13.144 1.00 96.94 249 GLY A C 1
ATOM 1815 O O . GLY A 1 249 ? -2.529 3.846 13.212 1.00 96.94 249 GLY A O 1
ATOM 1816 N N . THR A 1 250 ? -3.031 6.016 13.570 1.00 97.44 250 THR A N 1
ATOM 1817 C CA . THR A 1 250 ? -4.269 5.777 14.304 1.00 97.44 250 THR A CA 1
ATOM 1818 C C . THR A 1 250 ? -5.465 6.105 13.428 1.00 97.44 250 THR A C 1
ATOM 1820 O O . THR A 1 250 ? -5.575 7.205 12.885 1.00 97.44 250 THR A O 1
ATOM 1823 N N . VAL A 1 251 ? -6.371 5.141 13.296 1.00 96.31 251 VAL A N 1
ATOM 1824 C CA . VAL A 1 251 ? -7.698 5.340 12.717 1.00 96.31 251 VAL A CA 1
ATOM 1825 C C . VAL A 1 251 ? -8.692 5.498 13.860 1.00 96.31 251 VAL A C 1
ATOM 1827 O O . VAL A 1 251 ? -8.864 4.579 14.658 1.00 96.31 251 VAL A O 1
ATOM 1830 N N . THR A 1 252 ? -9.371 6.641 13.905 1.00 95.62 252 THR A N 1
ATOM 1831 C CA . THR A 1 252 ? -10.373 6.948 14.929 1.00 95.62 252 THR A CA 1
ATOM 1832 C C . THR A 1 252 ? -11.752 7.035 14.296 1.00 95.62 252 THR A C 1
ATOM 1834 O O . THR A 1 252 ? -11.941 7.774 13.333 1.00 95.62 252 THR A O 1
ATOM 1837 N N . VAL A 1 253 ? -12.713 6.311 14.866 1.00 95.44 253 VAL A N 1
ATOM 1838 C CA . VAL A 1 253 ? -14.145 6.469 14.596 1.00 95.44 253 VAL A CA 1
ATOM 1839 C C . VAL A 1 253 ? -14.764 7.041 15.864 1.00 95.44 253 VAL A C 1
ATOM 1841 O O . VAL A 1 253 ? -14.800 6.366 16.895 1.00 95.44 253 VAL A O 1
ATOM 1844 N N . GLY A 1 254 ? -15.175 8.309 15.810 1.00 95.19 254 GLY A N 1
ATOM 1845 C CA . GLY A 1 254 ? -15.729 9.018 16.967 1.00 95.19 254 GLY A CA 1
ATOM 1846 C C . GLY A 1 254 ? -16.974 8.325 17.520 1.00 95.19 254 GLY A C 1
ATOM 1847 O O . GLY A 1 254 ? -17.674 7.634 16.780 1.00 95.19 254 GLY A O 1
ATOM 1848 N N . PHE A 1 255 ? -17.265 8.501 18.811 1.00 95.75 255 PHE A N 1
ATOM 1849 C CA . PHE A 1 255 ? -18.445 7.888 19.442 1.00 95.75 255 PHE A CA 1
ATOM 1850 C C . PHE A 1 255 ? -19.762 8.240 18.726 1.00 95.75 255 PHE A C 1
ATOM 1852 O O . PHE A 1 255 ? -20.663 7.409 18.685 1.00 95.75 255 PHE A O 1
ATOM 1859 N N . ASP A 1 256 ? -19.841 9.436 18.129 1.00 94.75 256 ASP A N 1
ATOM 1860 C CA . ASP A 1 256 ? -21.018 9.925 17.404 1.00 94.75 256 ASP A CA 1
ATOM 1861 C C . ASP A 1 256 ? -20.936 9.806 15.871 1.00 94.75 256 ASP A C 1
ATOM 1863 O O . ASP A 1 256 ? -21.848 10.208 15.144 1.00 94.75 256 ASP A O 1
ATOM 1867 N N . ASP A 1 257 ? -19.851 9.227 15.357 1.00 93.88 257 ASP A N 1
ATOM 1868 C CA . ASP A 1 257 ? -19.666 9.024 13.922 1.00 93.88 257 ASP A CA 1
ATOM 1869 C C . ASP A 1 257 ? -20.743 8.067 13.362 1.00 93.88 257 ASP A C 1
ATOM 1871 O O . ASP A 1 257 ? -21.036 7.046 13.989 1.00 93.88 257 ASP A O 1
ATOM 1875 N N . PRO A 1 258 ? -21.336 8.337 12.181 1.00 92.31 258 PRO A N 1
ATOM 1876 C CA . PRO A 1 258 ? -22.339 7.454 11.575 1.00 92.31 258 PRO A CA 1
ATOM 1877 C C . PRO A 1 258 ? -21.819 6.048 11.233 1.00 92.31 258 PRO A C 1
ATOM 1879 O O . PRO A 1 258 ? -22.619 5.146 10.999 1.00 92.31 258 PRO A O 1
ATOM 1882 N N . LEU A 1 259 ? -20.500 5.848 11.167 1.00 91.94 259 LEU A N 1
ATOM 1883 C CA . LEU A 1 259 ? -19.861 4.546 10.969 1.00 91.94 259 LEU A CA 1
ATOM 1884 C C . LEU A 1 259 ? -19.495 3.856 12.290 1.00 91.94 259 LEU A C 1
ATOM 1886 O O . LEU A 1 259 ? -18.893 2.777 12.265 1.00 91.94 259 LEU A O 1
ATOM 1890 N N . ASN A 1 260 ? -19.815 4.455 13.440 1.00 94.06 260 ASN A N 1
ATOM 1891 C CA . ASN A 1 260 ? -19.566 3.839 14.733 1.00 94.06 260 ASN A CA 1
ATOM 1892 C C . ASN A 1 260 ? -20.469 2.603 14.913 1.00 94.06 260 ASN A C 1
ATOM 1894 O O . ASN A 1 260 ? -21.688 2.719 14.798 1.00 94.06 260 ASN A O 1
ATOM 1898 N N . PRO A 1 261 ? -19.918 1.418 15.229 1.00 92.88 261 PRO A N 1
ATOM 1899 C CA . PRO A 1 261 ? -20.709 0.191 15.336 1.00 92.88 261 PRO A CA 1
ATOM 1900 C C . PRO A 1 261 ? -21.713 0.182 16.501 1.00 92.88 261 PRO A C 1
ATOM 1902 O O . PRO A 1 261 ? -22.626 -0.645 16.497 1.00 92.88 261 PRO A O 1
ATOM 1905 N N . PHE A 1 262 ? -21.552 1.068 17.488 1.00 94.56 262 PHE A N 1
ATOM 1906 C CA . PHE A 1 262 ? -22.508 1.237 18.584 1.00 94.56 262 PHE A CA 1
ATOM 1907 C C . PHE A 1 262 ? -23.688 2.146 18.215 1.00 94.56 262 PHE A C 1
ATOM 1909 O O . PHE A 1 262 ? -24.728 2.051 18.859 1.00 94.56 262 PHE A O 1
ATOM 1916 N N . LYS A 1 263 ? -23.551 2.982 17.173 1.00 93.25 263 LYS A N 1
ATOM 1917 C CA . LYS A 1 263 ? -24.546 3.992 16.801 1.00 93.25 263 LYS A CA 1
ATOM 1918 C C . LYS A 1 263 ? -25.523 3.468 15.751 1.00 93.25 263 LYS A C 1
ATOM 1920 O O . LYS A 1 263 ? -25.138 3.123 14.633 1.00 93.25 263 LYS A O 1
ATOM 1925 N N . HIS A 1 264 ? -26.804 3.406 16.093 1.00 92.12 264 HIS A N 1
ATOM 1926 C CA . HIS A 1 264 ? -27.897 2.925 15.252 1.00 92.12 264 HIS A CA 1
ATOM 1927 C C . HIS A 1 264 ? -28.914 4.053 15.060 1.00 92.12 264 HIS A C 1
ATOM 1929 O O . HIS A 1 264 ? -29.690 4.359 15.954 1.00 92.12 264 HIS A O 1
ATOM 1935 N N . VAL A 1 265 ? -28.956 4.625 13.852 1.00 87.19 265 VAL A N 1
ATOM 1936 C CA . VAL A 1 265 ? -29.728 5.844 13.509 1.00 87.19 265 VAL A CA 1
ATOM 1937 C C . VAL A 1 265 ? -31.216 5.801 13.893 1.00 87.19 265 VAL A C 1
ATOM 1939 O O . VAL A 1 265 ? -31.829 6.847 14.065 1.00 87.19 265 VAL A O 1
ATOM 1942 N N . TYR A 1 266 ? -31.817 4.614 13.989 1.00 87.25 266 TYR A N 1
ATOM 1943 C CA . TYR A 1 266 ? -33.256 4.453 14.223 1.00 87.25 266 TYR A CA 1
ATOM 1944 C C . TYR A 1 266 ? -33.601 3.781 15.556 1.00 87.25 266 TYR A C 1
ATOM 1946 O O . TYR A 1 266 ? -34.761 3.425 15.763 1.00 87.25 266 TYR A O 1
ATOM 1954 N N . HIS A 1 267 ? -32.621 3.562 16.437 1.00 89.69 267 HIS A N 1
ATOM 1955 C CA . HIS A 1 267 ? -32.860 2.955 17.742 1.00 89.69 267 HIS A CA 1
ATOM 1956 C C . HIS A 1 267 ? -32.716 4.018 18.845 1.00 89.69 267 HIS A C 1
ATOM 1958 O O . HIS A 1 267 ? -31.599 4.485 19.046 1.00 89.69 267 HIS A O 1
ATOM 1964 N N . PRO A 1 268 ? -33.793 4.359 19.583 1.00 88.12 268 PRO A N 1
ATOM 1965 C CA . PRO A 1 268 ? -33.789 5.448 20.568 1.00 88.12 268 PRO A CA 1
ATOM 1966 C C . PRO A 1 268 ? -32.719 5.361 21.661 1.00 88.12 268 PRO A C 1
ATOM 1968 O O . PRO A 1 268 ? -32.306 6.384 22.171 1.00 88.12 268 PRO A O 1
ATOM 1971 N N . ASP A 1 269 ? -32.284 4.150 22.022 1.00 87.31 269 ASP A N 1
ATOM 1972 C CA . ASP A 1 269 ? -31.254 3.950 23.059 1.00 87.31 269 ASP A CA 1
ATOM 1973 C C . ASP A 1 269 ? -29.820 3.818 22.497 1.00 87.31 269 ASP A C 1
ATOM 1975 O O . ASP A 1 269 ? -28.903 3.406 23.214 1.00 87.31 269 ASP A O 1
ATOM 1979 N N . HIS A 1 270 ? -29.635 4.031 21.189 1.00 91.31 270 HIS A N 1
ATOM 1980 C CA . HIS A 1 270 ? -28.358 3.827 20.496 1.00 91.31 270 HIS A CA 1
ATOM 1981 C C . HIS A 1 270 ? -28.097 4.857 19.389 1.00 91.31 270 HIS A C 1
ATOM 1983 O O . HIS A 1 270 ? -27.283 4.607 18.503 1.00 91.31 270 HIS A O 1
ATOM 1989 N N . ASP A 1 271 ? -28.761 6.005 19.386 1.00 91.25 271 ASP A N 1
ATOM 1990 C CA . ASP A 1 271 ? -28.523 7.063 18.400 1.00 91.25 271 ASP A CA 1
ATOM 1991 C C . ASP A 1 271 ? -27.625 8.194 18.933 1.00 91.25 271 ASP A C 1
ATOM 1993 O O . ASP A 1 271 ? -27.254 9.090 18.167 1.00 91.25 271 ASP A O 1
ATOM 1997 N N . ASN A 1 272 ? -27.199 8.085 20.200 1.00 95.00 272 ASN A N 1
ATOM 1998 C CA . ASN A 1 272 ? -26.500 9.086 20.998 1.00 95.00 272 ASN A CA 1
ATOM 1999 C C . ASN A 1 272 ? -27.279 10.391 21.170 1.00 95.00 272 ASN A C 1
ATOM 2001 O O . ASN A 1 272 ? -26.652 11.435 21.358 1.00 95.00 272 ASN A O 1
ATOM 2005 N N . LEU A 1 273 ? -28.606 10.379 21.108 1.00 94.25 273 LEU A N 1
ATOM 2006 C CA . LEU A 1 273 ? -29.426 11.551 21.376 1.00 94.25 273 LEU A CA 1
ATOM 2007 C C . LEU A 1 273 ? -30.140 11.425 22.724 1.00 94.25 273 LEU A C 1
ATOM 2009 O O . LEU A 1 273 ? -30.292 10.348 23.289 1.00 94.25 273 LEU A O 1
ATOM 2013 N N . ASP A 1 274 ? -30.532 12.558 23.298 1.00 92.38 274 ASP A N 1
ATOM 2014 C CA . ASP A 1 274 ? -31.401 12.553 24.470 1.00 92.38 274 ASP A CA 1
ATOM 2015 C C . ASP A 1 274 ? -32.815 12.043 24.133 1.00 92.38 274 ASP A C 1
ATOM 2017 O O . ASP A 1 274 ? -33.191 11.893 22.974 1.00 92.38 274 ASP A O 1
ATOM 2021 N N . GLU A 1 275 ? -33.649 11.827 25.155 1.00 90.06 275 GLU A N 1
ATOM 2022 C CA . GLU A 1 275 ? -35.020 11.299 25.001 1.00 90.06 275 GLU A CA 1
ATOM 2023 C C . GLU A 1 275 ? -35.919 12.134 24.062 1.00 90.06 275 GLU A C 1
ATOM 2025 O O . GLU A 1 275 ? -36.997 11.688 23.663 1.00 90.06 275 GLU A O 1
ATOM 2030 N N . ARG A 1 276 ? -35.514 13.372 23.748 1.00 91.56 276 ARG A N 1
ATOM 2031 C CA . ARG A 1 276 ? -36.228 14.297 22.860 1.00 91.56 276 ARG A CA 1
ATOM 2032 C C . ARG A 1 276 ? -35.647 14.340 21.450 1.00 91.56 276 ARG A C 1
ATOM 2034 O O . ARG A 1 276 ? -36.245 14.990 20.596 1.00 91.56 276 ARG A O 1
ATOM 2041 N N . PHE A 1 277 ? -34.539 13.647 21.200 1.00 89.12 277 PHE A N 1
ATOM 2042 C CA . PHE A 1 277 ? -33.784 13.682 19.952 1.00 89.12 277 PHE A CA 1
ATOM 2043 C C . PHE A 1 277 ? -33.244 15.083 19.608 1.00 89.12 277 PHE A C 1
ATOM 2045 O O . PHE A 1 277 ? -33.122 15.440 18.436 1.00 89.12 277 PHE A O 1
ATOM 2052 N N . GLU A 1 278 ? -32.950 15.903 20.623 1.00 90.75 278 GLU A N 1
ATOM 2053 C CA . GLU A 1 278 ? -32.550 17.309 20.458 1.00 90.75 278 GLU A CA 1
ATOM 2054 C C . GLU A 1 278 ? -31.056 17.541 20.714 1.00 90.75 278 GLU A C 1
ATOM 2056 O O . GLU A 1 278 ? -30.474 18.464 20.138 1.00 90.75 278 GLU A O 1
ATOM 2061 N N . GLN A 1 279 ? -30.426 16.738 21.578 1.00 93.25 279 GLN A N 1
ATOM 2062 C CA . GLN A 1 279 ? -29.031 16.935 21.988 1.00 93.25 279 GLN A CA 1
ATOM 2063 C C . GLN A 1 279 ? -28.222 15.646 21.931 1.00 93.25 279 GLN A C 1
ATOM 2065 O O . GLN A 1 279 ? -28.673 14.610 22.408 1.00 93.25 279 GLN A O 1
ATOM 2070 N N . THR A 1 280 ? -26.987 15.738 21.432 1.00 94.06 280 THR A N 1
ATOM 2071 C CA . THR A 1 280 ? -26.031 14.629 21.477 1.00 94.06 280 THR A CA 1
ATOM 2072 C C . THR A 1 280 ? -25.589 14.353 22.915 1.00 94.06 280 THR A C 1
ATOM 2074 O O . THR A 1 280 ? -25.072 15.235 23.607 1.00 94.06 280 THR A O 1
ATOM 2077 N N . LEU A 1 281 ? -25.761 13.113 23.363 1.00 94.69 281 LEU A N 1
ATOM 2078 C CA . LEU A 1 281 ? -25.289 12.616 24.648 1.00 94.69 281 LEU A CA 1
ATOM 2079 C C . LEU A 1 281 ? -23.753 12.542 24.690 1.00 94.69 281 LEU A C 1
ATOM 2081 O O . LEU A 1 281 ? -23.103 12.351 23.663 1.00 94.69 281 LEU A O 1
ATOM 2085 N N . PRO A 1 282 ? -23.133 12.655 25.878 1.00 95.62 282 PRO A N 1
ATOM 2086 C CA . PRO A 1 282 ? -21.690 12.496 26.007 1.00 95.62 282 PRO A CA 1
ATOM 2087 C C . PRO A 1 282 ? -21.240 11.049 25.750 1.00 95.62 282 PRO A C 1
ATOM 2089 O O . PRO A 1 282 ? -21.976 10.090 25.994 1.00 95.62 282 PRO A O 1
ATOM 2092 N N . GLU A 1 283 ? -19.981 10.899 25.330 1.00 95.88 283 GLU A N 1
ATOM 2093 C CA . GLU A 1 283 ? -19.332 9.603 25.120 1.00 95.88 283 GLU A CA 1
ATOM 2094 C C . GLU A 1 283 ? -19.460 8.666 26.336 1.00 95.88 283 GLU A C 1
ATOM 2096 O O . GLU A 1 283 ? -19.366 9.078 27.495 1.00 95.88 283 GLU A O 1
ATOM 2101 N N . GLY A 1 284 ? -19.643 7.374 26.059 1.00 93.25 284 GLY A N 1
ATOM 2102 C CA . GLY A 1 284 ? -19.733 6.307 27.051 1.00 93.25 284 GLY A CA 1
ATOM 2103 C C . GLY A 1 284 ? -21.121 6.120 27.661 1.00 93.25 284 GLY A C 1
ATOM 2104 O O . GLY A 1 284 ? -21.296 5.221 28.484 1.00 93.25 284 GLY A O 1
ATOM 2105 N N . ARG A 1 285 ? -22.105 6.936 27.260 1.00 93.75 285 ARG A N 1
ATOM 2106 C CA . ARG A 1 285 ? -23.522 6.720 27.582 1.00 93.75 285 ARG A CA 1
ATOM 2107 C C . ARG A 1 285 ? -24.114 5.581 26.762 1.00 93.75 285 ARG A C 1
ATOM 2109 O O . ARG A 1 285 ? -24.583 4.613 27.348 1.00 93.75 285 ARG A O 1
ATOM 2116 N N . GLU A 1 286 ? -24.042 5.697 25.442 1.00 93.50 286 GLU A N 1
ATOM 2117 C CA . GLU A 1 286 ? -24.580 4.705 24.499 1.00 93.50 286 GLU A CA 1
ATOM 2118 C C . GLU A 1 286 ? -23.486 4.144 23.590 1.00 93.50 286 GLU A C 1
ATOM 2120 O O . GLU A 1 286 ? -23.429 2.937 23.357 1.00 93.50 286 GLU A O 1
ATOM 2125 N N . SER A 1 287 ? -22.563 5.007 23.158 1.00 95.38 287 SER A N 1
ATOM 2126 C CA . SER A 1 287 ? -21.462 4.656 22.259 1.00 95.38 287 SER A CA 1
ATOM 2127 C C . SER A 1 287 ? -20.101 5.078 22.808 1.00 95.38 287 SER A C 1
ATOM 2129 O O . SER A 1 287 ? -19.987 5.992 23.626 1.00 95.38 287 SER A O 1
ATOM 2131 N N . PHE A 1 288 ? -19.047 4.431 22.311 1.00 96.31 288 PHE A N 1
ATOM 2132 C CA . PHE A 1 288 ? -17.650 4.733 22.631 1.00 96.31 288 PHE A CA 1
ATOM 2133 C C . PHE A 1 288 ? -16.875 5.062 21.357 1.00 96.31 288 PHE A C 1
ATOM 2135 O O . PHE A 1 288 ? -17.132 4.481 20.299 1.00 96.31 288 PHE A O 1
ATOM 2142 N N . THR A 1 289 ? -15.894 5.954 21.455 1.00 96.94 289 THR A N 1
ATOM 2143 C CA . THR A 1 289 ? -14.927 6.200 20.387 1.00 96.94 289 THR A CA 1
ATOM 2144 C C . THR A 1 289 ? -14.089 4.947 20.185 1.00 96.94 289 THR A C 1
ATOM 2146 O O . THR A 1 289 ? -13.503 4.414 21.127 1.00 96.94 289 THR A O 1
ATOM 2149 N N . VAL A 1 290 ? -14.008 4.484 18.940 1.00 97.12 290 VAL A N 1
ATOM 2150 C CA . VAL A 1 290 ? -13.181 3.341 18.560 1.00 97.12 290 VAL A CA 1
ATOM 2151 C C . VAL A 1 290 ? -11.869 3.858 17.989 1.00 97.12 290 VAL A C 1
ATOM 2153 O O . VAL A 1 290 ? -11.864 4.571 16.985 1.00 97.12 290 VAL A O 1
ATOM 2156 N N . SER A 1 291 ? -10.753 3.477 18.610 1.00 97.56 291 SER A N 1
ATOM 2157 C CA . SER A 1 291 ? -9.409 3.785 18.115 1.00 97.56 291 SER A CA 1
ATOM 2158 C C . SER A 1 291 ? -8.719 2.512 17.659 1.00 97.56 291 SER A C 1
ATOM 2160 O O . SER A 1 291 ? -8.777 1.484 18.336 1.00 97.56 291 SER A O 1
ATOM 2162 N N . ARG A 1 292 ? -8.074 2.583 16.500 1.00 97.81 292 ARG A N 1
ATOM 2163 C CA . ARG A 1 292 ? -7.368 1.482 15.850 1.00 97.81 292 ARG A CA 1
ATOM 2164 C C . ARG A 1 292 ? -5.945 1.934 15.559 1.00 97.81 292 ARG A C 1
ATOM 2166 O O . ARG A 1 292 ? -5.705 2.645 14.583 1.00 97.81 292 ARG A O 1
ATOM 2173 N N . ASP A 1 293 ? -5.014 1.548 16.421 1.00 98.31 293 ASP A N 1
ATOM 2174 C CA . ASP A 1 293 ? -3.595 1.854 16.267 1.00 98.31 293 ASP A CA 1
ATOM 2175 C C . ASP A 1 293 ? -2.942 0.773 15.410 1.00 98.31 293 ASP A C 1
ATOM 2177 O O . ASP A 1 293 ? -2.734 -0.359 15.853 1.00 98.31 293 ASP A O 1
ATOM 2181 N N . ILE A 1 294 ? -2.641 1.125 14.165 1.00 98.44 294 ILE A N 1
ATOM 2182 C CA . ILE A 1 294 ? -2.102 0.222 13.150 1.00 98.44 294 ILE A CA 1
ATOM 2183 C C . ILE A 1 294 ? -0.585 0.343 13.135 1.00 98.44 294 ILE A C 1
ATOM 2185 O O . ILE A 1 294 ? -0.041 1.444 13.170 1.00 98.44 294 ILE A O 1
ATOM 2189 N N . THR A 1 295 ? 0.102 -0.790 13.038 1.00 98.56 295 THR A N 1
ATOM 2190 C CA . THR A 1 295 ? 1.554 -0.880 12.914 1.00 98.56 295 THR A CA 1
ATOM 2191 C C . THR A 1 295 ? 1.925 -1.830 11.777 1.00 98.56 295 THR A C 1
ATOM 2193 O O . THR A 1 295 ? 1.520 -2.992 11.758 1.00 98.56 295 THR A O 1
ATOM 2196 N N . LEU A 1 296 ? 2.721 -1.326 10.839 1.00 98.50 296 LEU A N 1
ATOM 2197 C CA . LEU A 1 296 ? 3.379 -2.070 9.776 1.00 98.50 296 LEU A CA 1
ATOM 2198 C C . LEU A 1 296 ? 4.861 -2.209 10.125 1.00 98.50 296 LEU A C 1
ATOM 2200 O O . LEU A 1 296 ? 5.592 -1.220 10.144 1.00 98.50 296 LEU A O 1
ATOM 2204 N N . GLU A 1 297 ? 5.297 -3.431 10.398 1.00 97.81 297 GLU A N 1
ATOM 2205 C CA . GLU A 1 297 ? 6.697 -3.782 10.631 1.00 97.81 297 GLU A CA 1
ATOM 2206 C C . GLU A 1 297 ? 7.250 -4.428 9.354 1.00 97.81 297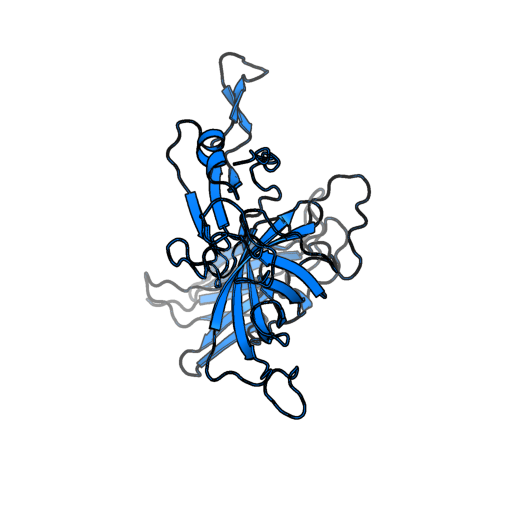 GLU A C 1
ATOM 2208 O O . GLU A 1 297 ? 6.898 -5.558 9.027 1.00 97.81 297 GLU A O 1
ATOM 2213 N N . PHE A 1 298 ? 8.069 -3.698 8.595 1.00 95.81 298 PHE A N 1
ATOM 2214 C CA . PHE A 1 298 ? 8.612 -4.153 7.314 1.00 95.81 298 PHE A CA 1
ATOM 2215 C C . PHE A 1 298 ? 9.767 -5.135 7.503 1.00 95.81 298 PHE A C 1
ATOM 2217 O O . PHE A 1 298 ? 10.681 -4.889 8.292 1.00 95.81 298 PHE A O 1
ATOM 2224 N N . THR A 1 299 ? 9.775 -6.203 6.708 1.00 92.31 299 THR A N 1
ATOM 2225 C CA . THR A 1 299 ? 10.830 -7.220 6.726 1.00 92.31 299 THR A CA 1
ATOM 2226 C C . THR A 1 299 ? 11.729 -7.120 5.487 1.00 92.31 299 THR A C 1
ATOM 2228 O O . THR A 1 299 ? 11.257 -6.815 4.388 1.00 92.31 299 THR A O 1
ATOM 2231 N N . PRO A 1 300 ? 13.044 -7.388 5.620 1.00 85.50 300 PRO A N 1
ATOM 2232 C CA . PRO A 1 300 ? 13.969 -7.351 4.484 1.00 85.50 300 PRO A CA 1
ATOM 2233 C C . PRO A 1 300 ? 13.732 -8.492 3.484 1.00 85.50 300 PRO A C 1
ATOM 2235 O O . PRO A 1 300 ? 14.097 -8.365 2.320 1.00 85.50 300 PRO A O 1
ATOM 2238 N N . THR A 1 301 ? 13.093 -9.577 3.921 1.00 85.06 301 THR A N 1
ATOM 2239 C CA . THR A 1 301 ? 12.718 -10.748 3.119 1.00 85.06 301 THR A CA 1
ATOM 2240 C C . THR A 1 301 ? 11.215 -10.971 3.188 1.00 85.06 301 THR A C 1
ATOM 2242 O O . THR A 1 301 ? 10.581 -10.591 4.177 1.00 85.06 301 THR A O 1
ATOM 2245 N N . ASP A 1 302 ? 10.660 -11.608 2.163 1.00 86.12 302 ASP A N 1
ATOM 2246 C CA . ASP A 1 302 ? 9.250 -11.985 2.123 1.00 86.12 302 ASP A CA 1
ATOM 2247 C C . ASP A 1 302 ? 8.926 -12.970 3.260 1.00 86.12 302 ASP A C 1
ATOM 2249 O O . ASP A 1 302 ? 9.550 -14.035 3.317 1.00 86.12 302 ASP A O 1
ATOM 2253 N N . PRO A 1 303 ? 7.970 -12.660 4.161 1.00 84.44 303 PRO A N 1
ATOM 2254 C CA . PRO A 1 303 ? 7.525 -13.589 5.197 1.00 84.44 303 PRO A CA 1
ATOM 2255 C C . PRO A 1 303 ? 6.995 -14.922 4.650 1.00 84.44 303 PRO A C 1
ATOM 2257 O O . PRO A 1 303 ? 7.038 -15.922 5.362 1.00 84.44 303 PRO A O 1
ATOM 2260 N N . LEU A 1 304 ? 6.519 -14.954 3.399 1.00 80.06 304 LEU A N 1
ATOM 2261 C CA . LEU A 1 304 ? 6.070 -16.174 2.720 1.00 80.06 304 LEU A CA 1
ATOM 2262 C C . LEU A 1 304 ? 7.212 -16.935 2.029 1.00 80.06 304 LEU A C 1
ATOM 2264 O O . LEU A 1 304 ? 6.997 -18.020 1.494 1.00 80.06 304 LEU A O 1
ATOM 2268 N N . GLY A 1 305 ? 8.426 -16.382 2.030 1.00 78.69 305 GLY A N 1
ATOM 2269 C CA . GLY A 1 305 ? 9.618 -17.015 1.476 1.00 78.69 305 GLY A CA 1
ATOM 2270 C C . GLY A 1 305 ? 9.727 -16.990 -0.052 1.00 78.69 305 GLY A C 1
ATOM 2271 O O . GLY A 1 305 ? 10.732 -17.477 -0.566 1.00 78.69 305 GLY A O 1
ATOM 2272 N N . LEU A 1 306 ? 8.771 -16.396 -0.782 1.00 76.81 306 LEU A N 1
ATOM 2273 C CA . LEU A 1 306 ? 8.796 -16.364 -2.252 1.00 76.81 306 LEU A CA 1
ATOM 2274 C C . LEU A 1 306 ? 9.877 -15.419 -2.792 1.00 76.81 306 LEU A C 1
ATOM 2276 O O . LEU A 1 306 ? 10.398 -15.657 -3.880 1.00 76.81 306 LEU A O 1
ATOM 2280 N N . ASN A 1 307 ? 10.198 -14.363 -2.029 1.00 72.94 307 ASN A N 1
ATOM 2281 C CA . ASN A 1 307 ? 11.274 -13.394 -2.279 1.00 72.94 307 ASN A CA 1
ATOM 2282 C C . ASN A 1 307 ? 11.357 -12.962 -3.750 1.00 72.94 307 ASN A C 1
AT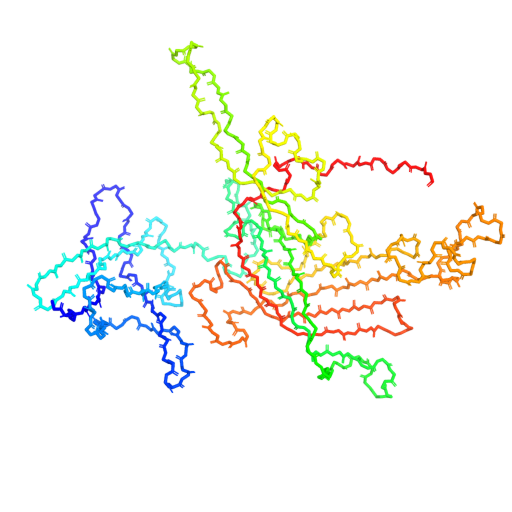OM 2284 O O . ASN A 1 307 ? 12.353 -13.200 -4.429 1.00 72.94 307 ASN A O 1
ATOM 2288 N N . SER A 1 308 ? 10.288 -12.339 -4.255 1.00 82.88 308 SER A N 1
ATOM 2289 C CA . SER A 1 308 ? 10.247 -11.886 -5.646 1.00 82.88 308 SER A CA 1
ATOM 2290 C C . SER A 1 308 ? 11.372 -10.871 -5.945 1.00 82.88 308 SER A C 1
ATOM 2292 O O . SER A 1 308 ? 11.753 -10.098 -5.065 1.00 82.88 308 SER A O 1
ATOM 2294 N N . PRO A 1 309 ? 11.846 -10.757 -7.198 1.00 81.56 309 PRO A N 1
ATOM 2295 C CA . PRO A 1 309 ? 12.814 -9.729 -7.598 1.00 81.56 309 PRO A CA 1
ATOM 2296 C C . PRO A 1 309 ? 12.304 -8.288 -7.388 1.00 81.56 309 PRO A C 1
ATOM 2298 O O . PRO A 1 309 ? 13.073 -7.316 -7.398 1.00 81.56 309 PRO A O 1
ATOM 2301 N N . GLY A 1 310 ? 10.984 -8.127 -7.237 1.00 81.62 310 GLY A N 1
ATOM 2302 C CA . GLY A 1 310 ? 10.338 -6.869 -6.877 1.00 81.62 310 GLY A CA 1
ATOM 2303 C C . GLY A 1 310 ? 10.415 -6.547 -5.383 1.00 81.62 310 GLY A C 1
ATOM 2304 O O . GLY A 1 310 ? 10.228 -5.378 -5.023 1.00 81.62 310 GLY A O 1
ATOM 2305 N N . TRP A 1 311 ? 10.710 -7.534 -4.529 1.00 85.31 311 TRP A N 1
ATOM 2306 C CA . TRP A 1 311 ? 10.785 -7.378 -3.080 1.00 85.31 311 TRP A CA 1
ATOM 2307 C C . TRP A 1 311 ? 11.818 -6.324 -2.694 1.00 85.31 311 TRP A C 1
ATOM 2309 O O . TRP A 1 311 ? 12.927 -6.254 -3.229 1.00 85.31 311 TRP A O 1
ATOM 2319 N N . GLY A 1 312 ? 11.426 -5.433 -1.792 1.00 81.62 312 GLY A N 1
ATOM 2320 C CA . GLY A 1 312 ? 12.238 -4.290 -1.420 1.00 81.62 312 GLY A CA 1
ATOM 2321 C C . GLY A 1 312 ? 12.351 -3.229 -2.519 1.00 81.62 312 GLY A C 1
ATOM 2322 O O . GLY A 1 312 ? 13.161 -2.324 -2.363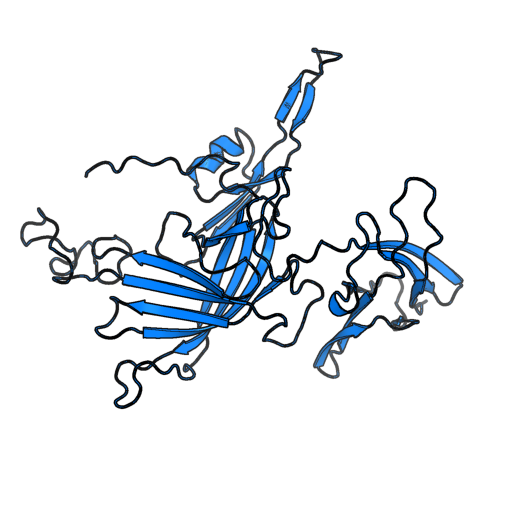 1.00 81.62 312 GLY A O 1
ATOM 2323 N N . SER A 1 313 ? 11.535 -3.237 -3.582 1.00 82.94 313 SER A N 1
ATOM 2324 C CA . SER A 1 313 ? 11.512 -2.159 -4.594 1.00 82.94 313 SER A CA 1
ATOM 2325 C C . SER A 1 313 ? 10.109 -1.779 -5.071 1.00 82.94 313 SER A C 1
ATOM 2327 O O . SER A 1 313 ? 9.652 -0.679 -4.761 1.00 82.94 313 SER A O 1
ATOM 2329 N N . SER A 1 314 ? 9.428 -2.667 -5.791 1.00 87.31 314 SER A N 1
ATOM 2330 C CA . SER A 1 314 ? 8.038 -2.513 -6.247 1.00 87.31 314 SER A CA 1
ATOM 2331 C C . SER A 1 314 ? 7.065 -3.345 -5.413 1.00 87.31 314 SER A C 1
ATOM 2333 O O . SER A 1 314 ? 5.855 -3.216 -5.570 1.00 87.31 314 SER A O 1
ATOM 2335 N N . GLU A 1 315 ? 7.598 -4.160 -4.510 1.00 91.62 315 GLU A N 1
ATOM 2336 C CA . GLU A 1 315 ? 6.881 -4.995 -3.564 1.00 91.62 315 GLU A CA 1
ATOM 2337 C C . GLU A 1 315 ? 7.534 -4.842 -2.185 1.00 91.62 315 GLU A C 1
ATOM 2339 O O . GLU A 1 315 ? 8.759 -4.756 -2.075 1.00 91.62 315 GLU A O 1
ATOM 2344 N N . VAL A 1 316 ? 6.726 -4.736 -1.138 1.00 93.69 316 VAL A N 1
ATOM 2345 C CA . VAL A 1 316 ? 7.173 -4.657 0.258 1.00 93.69 316 VAL A CA 1
ATOM 2346 C C . VAL A 1 316 ? 6.169 -5.384 1.140 1.00 93.69 316 VAL A C 1
ATOM 2348 O O . VAL A 1 316 ? 4.997 -5.494 0.787 1.00 93.69 316 VAL A O 1
ATOM 2351 N N . GLY A 1 317 ? 6.589 -5.825 2.314 1.00 95.19 317 GLY A N 1
ATOM 2352 C CA . GLY A 1 317 ? 5.693 -6.461 3.266 1.00 95.19 317 GLY A CA 1
ATOM 2353 C C . GLY A 1 317 ? 6.371 -6.703 4.600 1.00 95.19 317 GLY A C 1
ATOM 2354 O O . GLY A 1 317 ? 7.460 -6.183 4.857 1.00 95.19 317 GLY A O 1
ATOM 2355 N N . GLY A 1 318 ? 5.699 -7.468 5.447 1.00 96.88 318 GLY A N 1
ATOM 2356 C CA . GLY A 1 318 ? 6.183 -7.806 6.775 1.00 96.88 318 GLY A CA 1
ATOM 2357 C C . GLY A 1 318 ? 5.043 -8.159 7.718 1.00 96.88 318 GLY A C 1
ATOM 2358 O O . GLY A 1 318 ? 4.055 -8.770 7.306 1.00 96.88 318 GLY A O 1
ATOM 2359 N N . HIS A 1 319 ? 5.172 -7.776 8.984 1.00 97.88 319 HIS A N 1
ATOM 2360 C CA . HIS A 1 319 ? 4.204 -8.094 10.026 1.00 97.88 319 HIS A CA 1
ATOM 2361 C C . HIS A 1 319 ? 3.212 -6.954 10.240 1.00 97.88 319 HIS A C 1
ATOM 2363 O O . HIS A 1 319 ? 3.581 -5.792 10.419 1.00 97.88 319 HIS A O 1
ATOM 2369 N N . TYR A 1 320 ? 1.932 -7.306 10.235 1.00 98.44 320 TYR A N 1
ATOM 2370 C CA . TYR A 1 320 ? 0.845 -6.410 10.594 1.00 98.44 320 TYR A CA 1
ATOM 2371 C C . TYR A 1 320 ? 0.538 -6.582 12.077 1.00 98.44 320 TYR A C 1
ATOM 2373 O O . TYR A 1 320 ? 0.390 -7.709 12.553 1.00 98.44 320 TYR A O 1
ATOM 2381 N N . ARG A 1 321 ? 0.409 -5.479 12.812 1.00 98.31 321 ARG A N 1
ATOM 2382 C CA . ARG A 1 321 ? -0.094 -5.475 14.188 1.00 98.31 321 ARG A CA 1
ATOM 2383 C C . ARG A 1 321 ? -1.102 -4.356 14.342 1.00 98.31 321 ARG A C 1
ATOM 2385 O O . ARG A 1 321 ? -0.907 -3.266 13.811 1.00 98.31 321 ARG A O 1
ATOM 2392 N N . GLU A 1 322 ? -2.145 -4.602 15.114 1.00 98.06 322 GLU A N 1
ATOM 2393 C CA . GLU A 1 322 ? -3.128 -3.574 15.418 1.00 98.06 322 GLU A CA 1
ATOM 2394 C C . GLU A 1 322 ? -3.631 -3.702 16.858 1.00 98.06 322 GLU A C 1
ATOM 2396 O O . GLU A 1 322 ? -3.854 -4.805 17.365 1.00 98.06 322 GLU A O 1
ATOM 2401 N N . LEU A 1 323 ? -3.778 -2.555 17.522 1.00 98.19 323 LEU A N 1
ATOM 2402 C CA . LEU A 1 323 ? -4.403 -2.409 18.831 1.00 98.19 323 LEU A CA 1
ATOM 2403 C C . LEU A 1 323 ? -5.731 -1.672 18.658 1.00 98.19 323 LEU A C 1
ATOM 2405 O O . LEU A 1 323 ? -5.761 -0.550 18.163 1.00 98.19 323 LEU A O 1
ATOM 2409 N N . ILE A 1 324 ? -6.818 -2.290 19.104 1.00 98.00 324 ILE A N 1
ATOM 2410 C CA . ILE A 1 324 ? -8.166 -1.737 19.021 1.00 98.00 324 ILE A CA 1
ATOM 2411 C C . ILE A 1 324 ? -8.670 -1.435 20.429 1.00 98.00 324 ILE A C 1
ATOM 2413 O O . ILE A 1 324 ? -8.695 -2.313 21.298 1.00 98.00 324 ILE A O 1
ATOM 2417 N N . THR A 1 325 ? -9.100 -0.199 20.654 1.00 97.50 325 THR A N 1
ATOM 2418 C CA . THR A 1 325 ? -9.735 0.264 21.894 1.00 97.50 325 THR A CA 1
ATOM 2419 C C . THR A 1 325 ? -11.133 0.811 21.601 1.00 97.50 325 THR A C 1
ATOM 2421 O O . THR A 1 325 ? -11.494 1.041 20.448 1.00 97.50 325 THR A O 1
ATOM 2424 N N . GLY A 1 326 ? -11.973 0.931 22.631 1.00 95.94 326 GLY A N 1
ATOM 2425 C CA . GLY A 1 326 ? -13.358 1.404 22.496 1.00 95.94 326 GLY A CA 1
ATOM 2426 C C . GLY A 1 326 ? -14.385 0.319 22.159 1.00 95.94 326 GLY A C 1
ATOM 2427 O O . GLY A 1 326 ? -15.495 0.372 22.668 1.00 95.94 326 GLY A O 1
ATOM 2428 N N . LEU A 1 327 ? -14.020 -0.726 21.402 1.00 94.38 327 LEU A N 1
ATOM 2429 C CA . LEU A 1 327 ? -14.934 -1.856 21.123 1.00 94.38 327 LEU A CA 1
ATOM 2430 C C . LEU A 1 327 ? -15.186 -2.769 22.331 1.00 94.38 327 LEU A C 1
ATOM 2432 O O . LEU A 1 327 ? -16.178 -3.490 22.387 1.00 94.38 327 LEU A O 1
ATOM 2436 N N . HIS A 1 328 ? -14.257 -2.788 23.282 1.00 94.19 328 HIS A N 1
ATOM 2437 C CA . HIS A 1 328 ? -14.307 -3.652 24.451 1.00 94.19 328 HIS A CA 1
ATOM 2438 C C . HIS A 1 328 ? -13.630 -2.957 25.640 1.00 94.19 328 HIS A C 1
ATOM 2440 O O . HIS A 1 328 ? -12.739 -2.125 25.465 1.00 94.19 328 HIS A O 1
ATOM 2446 N N . ARG A 1 329 ? -14.006 -3.335 26.872 1.00 91.12 329 ARG A N 1
ATOM 2447 C CA . ARG A 1 329 ? -13.467 -2.757 28.128 1.00 91.12 329 ARG A CA 1
ATOM 2448 C C . ARG A 1 329 ? -11.954 -2.937 28.299 1.00 91.12 329 ARG A C 1
ATOM 2450 O O . ARG A 1 329 ? -11.332 -2.289 29.133 1.00 91.12 329 ARG A O 1
ATOM 2457 N N . ARG A 1 330 ? -11.379 -3.878 27.556 1.00 93.81 330 ARG A N 1
ATOM 2458 C CA . ARG A 1 330 ? -9.944 -4.155 27.461 1.00 93.81 330 ARG A CA 1
ATOM 2459 C C . ARG A 1 330 ? -9.545 -4.095 25.989 1.00 93.81 330 ARG A C 1
ATOM 2461 O O . ARG A 1 330 ? -10.343 -4.570 25.177 1.00 93.81 330 ARG A O 1
ATOM 2468 N N . PRO A 1 331 ? -8.341 -3.604 25.657 1.00 95.44 331 PRO A N 1
ATOM 2469 C CA . PRO A 1 331 ? -7.886 -3.553 24.278 1.00 95.44 331 PRO A CA 1
ATOM 2470 C C . PRO A 1 331 ? -7.869 -4.930 23.612 1.00 95.44 331 PRO A C 1
ATOM 2472 O O . PRO A 1 331 ? -7.520 -5.935 24.237 1.00 95.44 331 PRO A O 1
ATOM 2475 N N . ILE A 1 332 ? -8.212 -4.955 22.332 1.00 97.62 332 ILE A N 1
ATOM 2476 C CA . ILE A 1 332 ? -8.096 -6.127 21.467 1.00 97.62 332 ILE A CA 1
ATOM 2477 C C . ILE A 1 332 ? -6.830 -5.947 20.639 1.00 97.62 332 ILE A C 1
ATOM 2479 O O . ILE A 1 332 ? -6.576 -4.865 20.118 1.00 97.62 332 ILE A O 1
ATOM 2483 N N . ARG A 1 333 ? -6.010 -6.988 20.530 1.00 98.38 333 ARG A N 1
ATOM 2484 C CA . ARG A 1 333 ? -4.807 -6.984 19.697 1.00 98.38 333 ARG A CA 1
ATOM 2485 C C . ARG A 1 333 ? -4.982 -8.003 18.594 1.00 98.38 333 ARG A C 1
ATOM 2487 O O . ARG A 1 333 ? -5.403 -9.123 18.873 1.00 98.38 333 ARG A O 1
ATOM 2494 N N . ILE A 1 334 ? -4.628 -7.629 17.376 1.00 98.25 334 ILE A N 1
ATOM 2495 C CA . ILE A 1 334 ? -4.566 -8.551 16.245 1.00 98.25 334 ILE A CA 1
ATOM 2496 C C . ILE A 1 334 ? -3.190 -8.483 15.595 1.00 98.25 334 ILE A C 1
ATOM 2498 O O . ILE A 1 334 ? -2.498 -7.463 15.682 1.00 98.25 334 ILE A O 1
ATOM 2502 N N . ALA A 1 335 ? -2.787 -9.582 14.972 1.00 98.38 335 ALA A N 1
ATOM 2503 C CA . ALA A 1 335 ? -1.526 -9.680 14.263 1.00 98.38 335 ALA A CA 1
ATOM 2504 C C . ALA A 1 335 ? -1.646 -10.588 13.037 1.00 98.38 335 ALA A C 1
ATOM 2506 O O . ALA A 1 335 ? -2.586 -11.374 12.918 1.00 98.38 335 ALA A O 1
ATOM 2507 N N . GLY A 1 336 ? -0.686 -10.440 12.132 1.00 97.75 336 GLY A N 1
ATOM 2508 C CA . GLY A 1 336 ? -0.530 -11.296 10.968 1.00 97.75 336 GLY A CA 1
ATOM 2509 C C . GLY A 1 336 ? 0.544 -10.764 10.030 1.00 97.75 336 GLY A C 1
ATOM 2510 O O . GLY A 1 336 ? 1.507 -10.126 10.471 1.00 97.75 336 GLY A O 1
ATOM 2511 N N . THR A 1 337 ? 0.385 -10.992 8.732 1.00 97.75 337 THR A N 1
ATOM 2512 C CA . THR A 1 337 ? 1.323 -10.520 7.702 1.00 97.75 337 THR A CA 1
ATOM 2513 C C . THR A 1 337 ? 0.656 -9.539 6.748 1.00 97.75 337 THR A C 1
ATOM 2515 O O . THR A 1 337 ? -0.568 -9.492 6.628 1.00 97.75 337 THR A O 1
ATOM 2518 N N . PHE A 1 338 ? 1.453 -8.717 6.071 1.00 97.75 338 PHE A N 1
ATOM 2519 C CA . PHE A 1 338 ? 0.967 -7.874 4.986 1.00 97.75 338 PHE A CA 1
ATOM 2520 C C . PHE A 1 338 ? 1.951 -7.838 3.822 1.00 97.75 338 PHE A C 1
ATOM 2522 O O . PHE A 1 338 ? 3.160 -7.988 4.000 1.00 97.75 338 PHE A O 1
ATOM 2529 N N . GLN A 1 339 ? 1.415 -7.566 2.638 1.00 96.44 339 GLN A N 1
ATOM 2530 C CA . GLN A 1 339 ? 2.172 -7.358 1.410 1.00 96.44 339 GLN A CA 1
ATOM 2531 C C . GLN A 1 339 ? 1.534 -6.212 0.629 1.00 96.44 339 GLN A C 1
ATOM 2533 O O . GLN A 1 339 ? 0.310 -6.073 0.607 1.00 96.44 339 GLN A O 1
ATOM 2538 N N . LEU A 1 340 ? 2.357 -5.381 -0.001 1.00 97.12 340 LEU A N 1
ATOM 2539 C CA . LEU A 1 340 ? 1.971 -4.222 -0.795 1.00 97.12 340 LEU A CA 1
ATOM 2540 C C . LEU A 1 340 ? 2.777 -4.201 -2.091 1.00 97.12 340 LEU A C 1
ATOM 2542 O O . LEU A 1 340 ? 3.991 -4.387 -2.077 1.00 97.12 340 LEU A O 1
ATOM 2546 N N . ILE A 1 341 ? 2.109 -3.882 -3.195 1.00 95.38 341 ILE A N 1
ATOM 2547 C CA . ILE A 1 341 ? 2.715 -3.712 -4.516 1.00 95.38 341 ILE A CA 1
ATOM 2548 C C . ILE A 1 341 ? 2.471 -2.277 -4.982 1.00 95.38 341 ILE A C 1
ATOM 2550 O O . ILE A 1 341 ? 1.367 -1.746 -4.829 1.00 95.38 341 ILE A O 1
ATOM 2554 N N . ARG A 1 342 ? 3.486 -1.636 -5.567 1.00 95.56 342 ARG A N 1
ATOM 2555 C CA . ARG A 1 342 ? 3.347 -0.309 -6.175 1.00 95.56 342 ARG A CA 1
ATOM 2556 C C . ARG A 1 342 ? 2.559 -0.428 -7.478 1.00 95.56 342 ARG A C 1
ATOM 2558 O O . ARG A 1 342 ? 3.014 -1.064 -8.422 1.00 95.56 342 ARG A O 1
ATOM 2565 N N . VAL A 1 343 ? 1.387 0.201 -7.536 1.00 94.19 343 VAL A N 1
ATOM 2566 C CA . VAL A 1 343 ? 0.482 0.154 -8.703 1.00 94.19 343 VAL A CA 1
ATOM 2567 C C . VAL A 1 343 ? 0.446 1.460 -9.497 1.00 94.19 343 VAL A C 1
ATOM 2569 O O . VAL A 1 343 ? -0.057 1.481 -10.616 1.00 94.19 343 VAL A O 1
ATOM 2572 N N . ALA A 1 344 ? 0.959 2.555 -8.931 1.00 93.00 344 ALA A N 1
ATOM 2573 C CA . ALA A 1 344 ? 1.142 3.827 -9.625 1.00 93.00 344 ALA A CA 1
ATOM 2574 C C . ALA A 1 344 ? 2.298 4.613 -9.001 1.00 93.00 344 ALA A C 1
ATOM 2576 O O . ALA A 1 344 ? 2.527 4.508 -7.801 1.00 93.00 344 ALA A O 1
ATOM 2577 N N . GLU A 1 345 ? 2.983 5.436 -9.795 1.00 91.31 345 GLU A N 1
ATOM 2578 C CA . GLU A 1 345 ? 4.160 6.222 -9.369 1.00 91.31 345 GLU A CA 1
ATOM 2579 C C . GLU A 1 345 ? 3.828 7.688 -9.054 1.00 91.31 345 GLU A C 1
ATOM 2581 O O . GLU A 1 345 ? 4.710 8.490 -8.759 1.00 91.31 345 GLU A O 1
ATOM 2586 N N . ALA A 1 346 ? 2.547 8.065 -9.118 1.00 91.56 346 ALA A N 1
ATOM 2587 C CA . ALA A 1 346 ? 2.111 9.432 -8.862 1.00 91.56 346 ALA A CA 1
ATOM 2588 C C . ALA A 1 346 ? 2.434 9.853 -7.416 1.00 91.56 346 ALA A C 1
ATOM 2590 O O . ALA A 1 346 ? 1.776 9.435 -6.460 1.00 91.56 346 ALA A O 1
ATOM 2591 N N . ALA A 1 347 ? 3.440 10.715 -7.269 1.00 91.81 347 ALA A N 1
ATOM 2592 C CA . ALA A 1 347 ? 3.933 11.186 -5.977 1.00 91.81 347 ALA A CA 1
ATOM 2593 C C . ALA A 1 347 ? 2.988 12.176 -5.271 1.00 91.81 347 ALA A C 1
ATOM 2595 O O . ALA A 1 347 ? 3.154 12.440 -4.084 1.00 91.81 347 ALA A O 1
ATOM 2596 N N . ALA A 1 348 ? 1.997 12.721 -5.979 1.00 92.25 348 ALA A N 1
ATOM 2597 C CA . ALA A 1 348 ? 0.992 13.619 -5.425 1.00 92.25 348 ALA A CA 1
ATOM 2598 C C . ALA A 1 348 ? -0.388 12.950 -5.416 1.00 92.25 348 ALA A C 1
ATOM 2600 O O . ALA A 1 348 ? -0.796 12.332 -6.403 1.00 92.25 348 ALA A O 1
ATOM 2601 N N . LEU A 1 349 ? -1.113 13.122 -4.311 1.00 93.12 349 LEU A N 1
ATOM 2602 C CA . LEU A 1 349 ? -2.552 12.879 -4.264 1.00 93.12 349 LEU A CA 1
ATOM 2603 C C . LEU A 1 349 ? -3.293 14.088 -4.827 1.00 93.12 349 LEU A C 1
ATOM 2605 O O . LEU A 1 349 ? -2.810 15.215 -4.713 1.00 93.12 349 LEU A O 1
ATOM 2609 N N . ASN A 1 350 ? -4.466 13.843 -5.409 1.00 91.56 350 ASN A N 1
ATOM 2610 C CA . ASN A 1 350 ? -5.386 14.875 -5.894 1.00 91.56 350 ASN A CA 1
ATOM 2611 C C . ASN A 1 350 ? -4.714 15.874 -6.855 1.00 91.56 350 ASN A C 1
ATOM 2613 O O . ASN A 1 350 ? -5.049 17.052 -6.876 1.00 91.56 350 ASN A O 1
ATOM 2617 N N . ASP A 1 351 ? -3.715 15.407 -7.616 1.00 83.69 351 ASP A N 1
ATOM 2618 C CA . ASP A 1 351 ? -2.905 16.228 -8.532 1.00 83.69 351 ASP A CA 1
ATOM 2619 C C . ASP A 1 351 ? -2.266 17.461 -7.851 1.00 83.69 351 ASP A C 1
ATOM 2621 O O . ASP A 1 351 ? -2.100 18.515 -8.457 1.00 83.69 351 ASP A O 1
ATOM 2625 N N . GLY A 1 352 ? -1.921 17.336 -6.563 1.00 76.56 352 GLY A N 1
ATOM 2626 C CA . GLY A 1 352 ? -1.329 18.413 -5.764 1.00 76.56 352 GLY A CA 1
ATOM 2627 C C . GLY A 1 352 ? -2.346 19.406 -5.199 1.00 76.56 352 GLY A C 1
ATOM 2628 O O . GLY A 1 352 ? -1.961 20.328 -4.483 1.00 76.56 352 GLY A O 1
ATOM 2629 N N . GLN A 1 353 ? -3.638 19.212 -5.468 1.00 67.69 353 GLN A N 1
ATOM 2630 C CA . GLN A 1 353 ? -4.695 19.974 -4.819 1.00 67.69 353 GLN A CA 1
ATOM 2631 C C . GLN A 1 353 ? -4.852 19.421 -3.397 1.00 67.69 353 GLN A C 1
ATOM 2633 O O . GLN A 1 353 ? -5.121 18.236 -3.198 1.00 67.69 353 GLN A O 1
ATOM 2638 N N . GLY A 1 354 ? -4.600 20.250 -2.381 1.00 55.44 354 GLY A N 1
ATOM 2639 C CA . GLY A 1 354 ? -4.803 19.843 -0.989 1.00 55.44 354 GLY A CA 1
ATOM 2640 C C . GLY A 1 354 ? -6.247 19.378 -0.756 1.00 55.44 354 GLY A C 1
ATOM 2641 O O . GLY A 1 354 ? -7.126 19.710 -1.556 1.00 55.44 354 GLY A O 1
ATOM 2642 N N . PRO A 1 355 ? -6.528 18.623 0.323 1.00 47.69 355 PRO A N 1
ATOM 2643 C CA . PRO A 1 355 ? -7.910 18.379 0.706 1.00 47.69 355 PRO A CA 1
ATOM 2644 C C . PRO A 1 355 ? -8.595 19.740 0.826 1.00 47.69 355 PRO A C 1
ATOM 2646 O O . PRO A 1 355 ? -8.160 20.593 1.604 1.00 47.69 355 PRO A O 1
ATOM 2649 N N . THR A 1 356 ? -9.634 19.975 0.028 1.00 41.69 356 THR A N 1
ATOM 2650 C CA . THR A 1 356 ? -10.562 21.064 0.297 1.00 41.69 356 THR A CA 1
ATOM 2651 C C . THR A 1 356 ? -11.078 20.808 1.697 1.00 41.69 356 THR A C 1
ATOM 2653 O O . THR A 1 356 ? -11.799 19.839 1.930 1.00 41.69 356 THR A O 1
ATOM 2656 N N . VAL A 1 357 ? -10.645 21.633 2.648 1.00 36.16 357 VAL A N 1
ATOM 2657 C CA . VAL A 1 357 ? -11.272 21.710 3.958 1.00 36.16 357 VAL A CA 1
ATOM 2658 C C . VAL A 1 357 ? -12.700 22.139 3.661 1.00 36.16 357 VAL A C 1
ATOM 2660 O O . VAL A 1 357 ? -12.979 23.324 3.485 1.00 36.16 357 VAL A O 1
ATOM 2663 N N . ALA A 1 358 ? -13.602 21.169 3.527 1.00 35.31 358 ALA A N 1
ATOM 2664 C CA . ALA A 1 358 ? -15.002 21.432 3.750 1.00 35.31 358 ALA A CA 1
ATOM 2665 C C . ALA A 1 358 ? -15.036 21.990 5.169 1.00 35.31 358 ALA A C 1
ATOM 2667 O O . ALA A 1 358 ? -14.732 21.278 6.129 1.00 35.31 358 ALA A O 1
ATOM 2668 N N . GLN A 1 359 ? -15.258 23.301 5.277 1.00 27.00 359 GLN A N 1
ATOM 2669 C CA . GLN A 1 359 ? -15.549 23.932 6.549 1.00 27.00 359 GLN A CA 1
ATOM 2670 C C . GLN A 1 359 ? -16.572 23.038 7.235 1.00 27.00 359 GLN A C 1
ATOM 2672 O O . GLN A 1 359 ? -17.580 22.690 6.618 1.00 27.00 359 GLN A O 1
ATOM 2677 N N . ALA A 1 360 ? -16.266 22.621 8.463 1.00 31.50 360 ALA A N 1
ATOM 2678 C CA . ALA A 1 360 ? -17.228 21.989 9.339 1.00 31.50 360 ALA A CA 1
ATOM 2679 C C . ALA A 1 360 ? -18.424 22.940 9.439 1.00 31.50 360 ALA A C 1
ATOM 2681 O O . ALA A 1 360 ? -18.414 23.921 10.181 1.00 31.50 360 ALA A O 1
ATOM 2682 N N . GLY A 1 361 ? -19.416 22.708 8.586 1.00 27.41 361 GLY A N 1
ATOM 2683 C CA . GLY A 1 361 ? -20.712 23.319 8.710 1.00 27.41 361 GLY A CA 1
ATOM 2684 C C . GLY A 1 361 ? -21.346 22.647 9.904 1.00 27.41 361 GLY A C 1
ATOM 2685 O O . GLY A 1 361 ? -21.702 21.477 9.812 1.00 27.41 361 GLY A O 1
ATOM 2686 N N . ASN A 1 362 ? -21.451 23.387 11.006 1.00 33.03 362 ASN A N 1
ATOM 2687 C CA . ASN A 1 362 ? -22.430 23.112 12.045 1.00 33.03 362 ASN A CA 1
ATOM 2688 C C . ASN A 1 362 ? -23.763 22.775 11.374 1.00 33.03 362 ASN A C 1
ATOM 2690 O O . ASN A 1 362 ? -24.394 23.665 10.792 1.00 33.03 362 ASN A O 1
ATOM 2694 N N . ARG A 1 363 ? -24.172 21.515 11.471 1.00 33.09 363 ARG A N 1
ATOM 2695 C CA . ARG A 1 363 ? -25.567 21.115 11.593 1.00 33.09 363 ARG A CA 1
ATOM 2696 C C . ARG A 1 363 ? -25.644 19.958 12.557 1.00 33.09 363 ARG A C 1
ATOM 2698 O O . ARG A 1 363 ? -24.876 18.997 12.340 1.00 33.09 363 ARG A O 1
#

Sequence (363 aa):
GARSLSLRLLPSANPPAGQPPLAGLIPLEYWRADHAAAQFDWLPLPASLSFPPLAAGAEQLVRLGVRRPDTSSLPAGAQYQGLLEVTDDLGTRWQVPVSADASATAVAAGPQLNNGSSVSPRAGLWVGSAVIDAVSQPAHPGDPNLTRPAGGDFTFRLLVHVDAGGNARLLQRAFLVRKPPVMVPDPANPGFNIIGEPARTVVLTDESFLSPVIGNGEVVGRRISSAAFGFSQPVLFSGGPFGAGTLGGTVTVGFDDPLNPFKHVYHPDHDNLDERFEQTLPEGRESFTVSRDITLEFTPTDPLGLNSPGWGSSEVGGHYRELITGLHRRPIRIAGTFQLIRVAEAAALNDGQGPTVAQAGNR

Secondary structure (DSSP, 8-state):
--B-EEEEEEEPPPPPTTSPPB-----EEEEEEETTTTEEEEEEPPSSEE-PPBPTT------EEE-GGGPPPPPTT-EEEEEEEEEETTS-EEEEEEEEE------SS-----SS-PPPTT-EEEEEEEEEEEEE-TT-SS-TT-EEEEEEEEEEEEEEEE-TT--EEE-SEEEEEEEPPEEEE-SS-TTSEEEEE--EEEEESSGGGHHHHHTTS---EEEEE-SS---SSPEEPBSS-TTSEEEEEEEEE-TT-TT-TT--TT-TTSSSB-TTS-SBPPTTSS---EEEEEEEEE-SS-TTS---TTBTTTEEEEEEEEEEESSSSS-EEEEEEEEEEEEE---SBGGGPPP--------